Protein AF-A0A3C1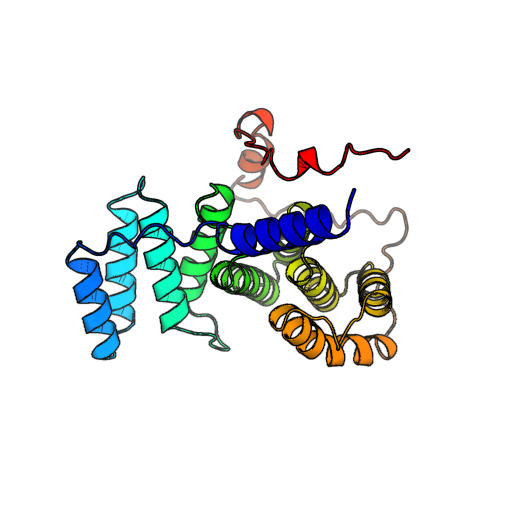W5H2-F1 (afdb_monomer_lite)

Sequence (253 aa):
MSQSMRSLLCFLLLLSANTFAAPEEVPTSDPRWAKAQSSYKAGSKGEGHRLLIALADSHPGELGLAVACYSKILEVEGQPLKSNPWIDLAADRLMALEQFGAISANTKVLHSAVSRVIDKALLEGRHLEARATSDRFLGKNPNDLYWRIRHAYNYRRMDLLDTLPLYQKLKEEYDPDHPHPPTRELWAWMQPELKAIEQLPSPIYPLPKGTPLLLMEPDDPDGYWRIVLDRSPADVPTMVDRVAALSATQIVP

Structure (mmCIF, N/CA/C/O backbone):
data_AF-A0A3C1W5H2-F1
#
_entry.id   AF-A0A3C1W5H2-F1
#
loop_
_atom_site.group_PDB
_atom_site.id
_atom_site.type_symbol
_atom_site.label_atom_id
_atom_site.label_alt_id
_atom_site.label_comp_id
_atom_site.label_asym_id
_atom_site.label_entity_id
_atom_site.label_seq_id
_atom_site.pdbx_PDB_ins_code
_atom_site.Cartn_x
_atom_site.Cartn_y
_atom_site.Cartn_z
_atom_site.occupancy
_atom_site.B_iso_or_equiv
_atom_site.auth_seq_id
_atom_site.auth_comp_id
_atom_site.auth_asym_id
_atom_site.auth_atom_id
_atom_site.pdbx_PDB_model_num
ATOM 1 N N . MET A 1 1 ? 19.569 -11.663 34.317 1.00 51.78 1 MET A N 1
ATOM 2 C CA . MET A 1 1 ? 20.395 -10.995 33.282 1.00 51.78 1 MET A CA 1
ATOM 3 C C . MET A 1 1 ? 21.052 -9.767 33.882 1.00 51.78 1 MET A C 1
ATOM 5 O O . MET A 1 1 ? 20.347 -8.973 34.495 1.00 51.78 1 MET A O 1
ATOM 9 N N . SER A 1 2 ? 22.369 -9.615 33.730 1.00 61.50 2 SER A N 1
ATOM 10 C CA . SER A 1 2 ? 23.078 -8.405 34.160 1.00 61.50 2 SER A CA 1
ATOM 11 C C . SER A 1 2 ? 22.657 -7.195 33.314 1.00 61.50 2 SER A C 1
ATOM 13 O O . SER A 1 2 ? 22.201 -7.335 32.176 1.00 61.50 2 SER A O 1
ATOM 15 N N . GLN A 1 3 ? 22.824 -5.991 33.860 1.00 66.81 3 GLN A N 1
ATOM 16 C CA . GLN A 1 3 ? 22.519 -4.732 33.171 1.00 66.81 3 GLN A CA 1
ATOM 17 C C . GLN A 1 3 ? 23.328 -4.585 31.865 1.00 66.81 3 GLN A C 1
ATOM 19 O O . GLN A 1 3 ? 22.812 -4.067 30.877 1.00 66.81 3 GLN A O 1
ATOM 24 N N . SER A 1 4 ? 24.545 -5.147 31.820 1.00 62.47 4 SER A N 1
ATOM 25 C CA . SER A 1 4 ? 25.365 -5.190 30.603 1.00 62.47 4 SER A CA 1
ATOM 26 C C . SER A 1 4 ? 24.770 -6.094 29.522 1.00 62.47 4 SER A C 1
ATOM 28 O O . SER A 1 4 ? 24.767 -5.701 28.361 1.00 62.47 4 SER A O 1
ATOM 30 N N . MET A 1 5 ? 24.183 -7.246 29.879 1.00 54.81 5 MET A N 1
ATOM 31 C CA . MET A 1 5 ? 23.514 -8.124 28.909 1.00 54.81 5 MET A CA 1
ATOM 32 C C . MET A 1 5 ? 22.246 -7.493 28.330 1.00 54.81 5 MET A C 1
ATOM 34 O O . MET A 1 5 ? 21.959 -7.712 27.160 1.00 54.81 5 MET A O 1
ATOM 38 N N . ARG A 1 6 ? 21.502 -6.692 29.108 1.00 63.00 6 ARG A N 1
ATOM 39 C CA . ARG A 1 6 ? 20.330 -5.956 28.595 1.00 63.00 6 ARG A CA 1
ATOM 40 C C . ARG A 1 6 ? 20.732 -4.863 27.603 1.00 63.00 6 ARG A C 1
ATOM 42 O O . ARG A 1 6 ? 20.126 -4.783 26.542 1.00 63.00 6 ARG A O 1
ATOM 49 N N . SER A 1 7 ? 21.782 -4.089 27.892 1.00 61.97 7 SER A N 1
ATOM 50 C CA . SER A 1 7 ? 22.309 -3.104 26.931 1.00 61.97 7 SER A CA 1
ATOM 51 C C . SER A 1 7 ? 22.854 -3.756 25.663 1.00 61.97 7 SER A C 1
ATOM 53 O O . SER A 1 7 ? 22.612 -3.242 24.576 1.00 61.97 7 SER A O 1
ATOM 55 N N . LEU A 1 8 ? 23.545 -4.896 25.781 1.00 66.69 8 LEU A N 1
ATOM 56 C CA . LEU A 1 8 ? 24.068 -5.622 24.622 1.00 66.69 8 LEU A CA 1
ATOM 57 C C . LEU A 1 8 ? 22.933 -6.183 23.750 1.00 66.69 8 LEU A C 1
ATOM 59 O O . LEU A 1 8 ? 23.004 -6.094 22.529 1.00 66.69 8 LEU A O 1
ATOM 63 N N . LEU A 1 9 ? 21.864 -6.693 24.373 1.00 60.75 9 LEU A N 1
ATOM 64 C CA . LEU A 1 9 ? 20.675 -7.178 23.671 1.00 60.75 9 LEU A CA 1
ATOM 65 C C . LEU A 1 9 ? 19.919 -6.034 22.971 1.00 60.75 9 LEU A C 1
ATOM 67 O O . LEU A 1 9 ? 19.517 -6.191 21.824 1.00 60.75 9 LEU A O 1
ATOM 71 N N . CYS A 1 10 ? 19.779 -4.868 23.615 1.00 58.81 10 CYS A N 1
ATOM 72 C CA . CYS A 1 10 ? 19.183 -3.677 22.996 1.00 58.81 10 CYS A CA 1
ATOM 73 C C . CYS A 1 10 ? 20.025 -3.153 21.824 1.00 58.81 10 CYS A C 1
ATOM 75 O O . CYS A 1 10 ? 19.465 -2.794 20.793 1.00 58.81 10 CYS A O 1
ATOM 77 N N . PHE A 1 11 ? 21.358 -3.151 21.943 1.00 55.81 11 PHE A N 1
ATOM 78 C CA . PHE A 1 11 ? 22.249 -2.789 20.836 1.00 55.81 11 PHE A CA 1
ATOM 79 C C . PHE A 1 11 ? 22.149 -3.779 19.670 1.00 55.81 11 PHE A C 1
ATOM 81 O O . PHE A 1 11 ? 22.094 -3.353 18.520 1.00 55.81 11 PHE A O 1
ATOM 88 N N . LEU A 1 12 ? 22.072 -5.083 19.950 1.00 52.94 12 LEU A N 1
ATOM 89 C CA . LEU A 1 12 ? 21.891 -6.118 18.928 1.00 52.94 12 LEU A CA 1
ATOM 90 C C . LEU A 1 12 ? 20.521 -6.018 18.236 1.00 52.94 12 LEU A C 1
ATOM 92 O O . LEU A 1 12 ? 20.449 -6.152 17.017 1.00 52.94 12 LEU A O 1
ATOM 96 N N . LEU A 1 13 ? 19.455 -5.701 18.978 1.00 54.41 13 LEU A N 1
ATOM 97 C CA . LEU A 1 13 ? 18.121 -5.459 18.418 1.00 54.41 13 LEU A CA 1
ATOM 98 C C . LEU A 1 13 ? 18.081 -4.186 17.554 1.00 54.41 13 LEU A C 1
ATOM 100 O O . LEU A 1 13 ? 17.513 -4.209 16.463 1.00 54.41 13 LEU A O 1
ATOM 104 N N . LEU A 1 14 ? 18.754 -3.110 17.975 1.00 52.44 14 LEU A N 1
ATOM 105 C CA . LEU A 1 14 ? 18.900 -1.875 17.191 1.00 52.44 14 LEU A CA 1
ATOM 106 C C . LEU A 1 14 ? 19.744 -2.074 15.920 1.00 52.44 14 LEU A C 1
ATOM 108 O O . LEU A 1 14 ? 19.440 -1.475 14.892 1.00 52.44 14 LEU A O 1
ATOM 112 N N . LEU A 1 15 ? 20.761 -2.943 15.958 1.00 46.50 15 LEU A N 1
ATOM 113 C CA . LEU A 1 15 ? 21.548 -3.333 14.780 1.00 46.50 15 LEU A CA 1
ATOM 114 C C . LEU A 1 15 ? 20.744 -4.217 13.809 1.00 46.50 15 LEU A C 1
ATOM 116 O O . LEU A 1 15 ? 20.911 -4.089 12.599 1.00 46.50 15 LEU A O 1
ATOM 120 N N . SER A 1 16 ? 19.829 -5.053 14.316 1.00 43.53 16 SER A N 1
ATOM 121 C CA . SER A 1 16 ? 18.945 -5.894 13.489 1.00 43.53 16 SER A CA 1
ATOM 122 C C . SER A 1 16 ? 17.768 -5.143 12.847 1.00 43.53 16 SER A C 1
ATOM 124 O O . SER A 1 16 ? 17.185 -5.615 11.872 1.00 43.53 16 SER A O 1
ATOM 126 N N . ALA A 1 17 ? 17.435 -3.941 13.332 1.00 44.59 17 ALA A N 1
ATOM 127 C CA . ALA A 1 17 ? 16.383 -3.118 12.731 1.00 44.59 17 ALA A CA 1
ATOM 128 C C . ALA A 1 17 ? 16.742 -2.639 11.309 1.00 44.59 17 ALA A C 1
ATOM 130 O O . ALA A 1 17 ? 15.848 -2.350 10.518 1.00 44.59 17 ALA A O 1
ATOM 131 N N . ASN A 1 18 ? 18.034 -2.623 10.955 1.00 39.22 18 ASN A N 1
ATOM 132 C CA . ASN A 1 18 ? 18.510 -2.281 9.611 1.00 39.22 18 ASN A CA 1
ATOM 133 C C . ASN A 1 18 ? 18.627 -3.489 8.662 1.00 39.22 18 ASN A C 1
ATOM 135 O O . ASN A 1 18 ? 19.017 -3.310 7.512 1.00 39.22 18 ASN A O 1
ATOM 139 N N . THR A 1 19 ? 18.297 -4.709 9.107 1.00 38.97 19 THR A N 1
ATOM 140 C CA . THR A 1 19 ? 18.405 -5.930 8.281 1.00 38.97 19 THR A CA 1
ATOM 141 C C . THR A 1 19 ? 17.069 -6.457 7.758 1.00 38.97 19 THR A C 1
ATOM 143 O O . THR A 1 19 ? 17.017 -7.548 7.196 1.00 38.97 19 THR A O 1
ATOM 146 N N . PHE A 1 20 ? 15.988 -5.684 7.867 1.00 40.28 20 PHE A N 1
ATOM 147 C CA . PHE A 1 20 ? 14.768 -5.959 7.109 1.00 40.28 20 PHE A CA 1
ATOM 148 C C . PHE A 1 20 ? 14.946 -5.441 5.685 1.00 40.28 20 PHE A C 1
ATOM 150 O O . PHE A 1 20 ? 14.600 -4.301 5.395 1.00 40.28 20 PHE A O 1
ATOM 157 N N . ALA A 1 21 ? 15.566 -6.286 4.856 1.00 41.72 21 ALA A N 1
ATOM 158 C CA . ALA A 1 21 ? 15.660 -6.195 3.401 1.00 41.72 21 ALA A CA 1
ATOM 159 C C . ALA A 1 21 ? 15.562 -4.758 2.858 1.00 41.72 21 ALA A C 1
ATOM 161 O O . ALA A 1 21 ? 14.528 -4.332 2.335 1.00 41.72 21 ALA A O 1
ATOM 162 N N . ALA A 1 22 ? 16.669 -4.013 2.944 1.00 39.53 22 ALA A N 1
ATOM 163 C CA . ALA A 1 22 ? 16.926 -3.041 1.891 1.00 39.53 22 ALA A CA 1
ATOM 164 C C . ALA A 1 22 ? 16.829 -3.807 0.556 1.00 39.53 22 ALA A C 1
ATOM 166 O O . ALA A 1 22 ? 17.301 -4.949 0.511 1.00 39.53 22 ALA A O 1
ATOM 167 N N . PRO A 1 23 ? 16.205 -3.250 -0.496 1.00 44.88 23 PRO A N 1
ATOM 168 C CA . PRO A 1 23 ? 16.242 -3.896 -1.798 1.00 44.88 23 PRO A CA 1
ATOM 169 C C . PRO A 1 23 ? 17.710 -4.194 -2.108 1.00 44.88 23 PRO A C 1
ATOM 171 O O . PRO A 1 23 ? 18.544 -3.295 -1.958 1.00 44.88 23 PRO A O 1
ATOM 174 N N . GLU A 1 24 ? 18.022 -5.439 -2.485 1.00 49.34 24 GLU A N 1
ATOM 175 C CA . GLU A 1 24 ? 19.270 -5.746 -3.188 1.00 49.34 24 GLU A CA 1
ATOM 176 C C . GLU A 1 24 ? 19.528 -4.624 -4.197 1.00 49.34 24 GLU A C 1
ATOM 178 O O . GLU A 1 24 ? 18.570 -4.135 -4.810 1.00 49.34 24 GLU A O 1
ATOM 183 N N . GLU A 1 25 ? 20.783 -4.160 -4.293 1.00 54.22 25 GLU A N 1
ATOM 184 C CA . GLU A 1 25 ? 21.177 -3.072 -5.193 1.00 54.22 25 GLU A CA 1
ATOM 185 C C . GLU A 1 25 ? 20.404 -3.189 -6.500 1.00 54.22 25 GLU A C 1
ATOM 187 O O . GLU A 1 25 ? 20.505 -4.204 -7.189 1.00 54.22 25 GLU A O 1
ATOM 192 N N . VAL A 1 26 ? 19.562 -2.187 -6.784 1.00 57.66 26 VAL A N 1
ATOM 193 C CA . VAL A 1 26 ? 18.621 -2.276 -7.897 1.00 57.66 26 VAL A CA 1
ATOM 194 C C . VAL A 1 26 ? 19.431 -2.629 -9.148 1.00 57.66 26 VAL A C 1
ATOM 196 O O . VAL A 1 26 ? 20.325 -1.849 -9.506 1.00 57.66 26 VAL A O 1
ATOM 199 N N . PRO A 1 27 ? 19.167 -3.769 -9.812 1.00 60.62 27 PRO A N 1
ATOM 200 C CA . PRO A 1 27 ? 19.969 -4.219 -10.938 1.00 60.62 27 PRO A CA 1
ATOM 201 C C . PRO A 1 27 ? 19.588 -3.365 -12.154 1.00 60.62 27 PRO A C 1
ATOM 203 O O . PRO A 1 27 ? 18.780 -3.727 -12.999 1.00 60.62 27 PRO A O 1
ATOM 206 N N . THR A 1 28 ? 20.122 -2.144 -12.189 1.00 66.31 28 THR A N 1
ATOM 207 C CA . THR A 1 28 ? 19.754 -1.055 -13.113 1.00 66.31 28 THR A CA 1
ATOM 208 C C . THR A 1 28 ? 20.653 -0.982 -14.341 1.00 66.31 28 THR A C 1
ATOM 210 O O . THR A 1 28 ? 20.672 0.028 -15.044 1.00 66.31 28 THR A O 1
ATOM 213 N N . SER A 1 29 ? 21.412 -2.042 -14.610 1.00 76.94 29 SER A N 1
ATOM 214 C CA . SER A 1 29 ? 22.327 -2.111 -15.750 1.00 76.94 29 SER A CA 1
ATOM 215 C C . SER A 1 29 ? 21.602 -2.133 -17.101 1.00 76.94 29 SER A C 1
ATOM 217 O O . SER A 1 29 ? 22.227 -1.838 -18.121 1.00 76.94 29 SER A O 1
ATOM 219 N N . ASP A 1 30 ? 20.295 -2.427 -17.133 1.00 87.06 30 ASP A N 1
ATOM 220 C CA . ASP A 1 30 ? 19.503 -2.389 -18.364 1.00 87.06 30 ASP A CA 1
ATOM 221 C C . ASP A 1 30 ? 19.380 -0.949 -18.924 1.00 87.06 30 ASP A C 1
ATOM 223 O O . ASP A 1 30 ? 18.909 -0.038 -18.226 1.00 87.06 30 ASP A O 1
ATOM 227 N N . PRO A 1 31 ? 19.722 -0.714 -20.208 1.00 90.62 31 PRO A N 1
ATOM 228 C CA . PRO A 1 31 ? 19.615 0.597 -20.851 1.00 90.62 31 PRO A CA 1
ATOM 229 C C . PRO A 1 31 ? 18.228 1.252 -20.768 1.00 90.62 31 PRO A C 1
ATOM 231 O O . PRO A 1 31 ? 18.126 2.484 -20.784 1.00 90.62 31 PRO A O 1
ATOM 234 N N . ARG A 1 32 ? 17.147 0.465 -20.665 1.00 92.19 32 ARG A N 1
ATOM 235 C CA . ARG A 1 32 ? 15.776 0.976 -20.509 1.00 92.19 32 ARG A CA 1
ATOM 236 C C . ARG A 1 32 ? 15.595 1.721 -19.197 1.00 92.19 32 ARG A C 1
ATOM 238 O O . ARG A 1 32 ? 14.883 2.723 -19.197 1.00 92.19 32 ARG A O 1
ATOM 245 N N . TRP A 1 33 ? 16.271 1.314 -18.119 1.00 93.44 33 TRP A N 1
ATOM 246 C CA . TRP A 1 33 ? 16.236 2.042 -16.851 1.00 93.44 33 TRP A CA 1
ATOM 247 C C . TRP A 1 33 ? 16.819 3.447 -17.017 1.00 93.44 33 TRP A C 1
ATOM 249 O O . TRP A 1 33 ? 16.155 4.446 -16.738 1.00 93.44 33 TRP A O 1
ATOM 259 N N . ALA A 1 34 ? 18.038 3.548 -17.555 1.00 92.44 34 ALA A N 1
ATOM 260 C CA . ALA A 1 34 ? 18.698 4.833 -17.792 1.00 92.44 34 ALA A CA 1
ATOM 261 C C . ALA A 1 34 ? 17.901 5.732 -18.755 1.00 92.44 34 ALA A C 1
ATOM 263 O O . ALA A 1 34 ? 17.789 6.949 -18.547 1.00 92.44 34 ALA A O 1
ATOM 264 N N . LYS A 1 35 ? 17.293 5.133 -19.787 1.00 95.25 35 LYS A N 1
ATOM 265 C CA . LYS A 1 35 ? 16.428 5.846 -20.728 1.00 95.25 35 LYS A CA 1
ATOM 266 C C . LYS A 1 35 ? 15.147 6.338 -20.055 1.00 95.25 35 LYS A C 1
ATOM 268 O O . LYS A 1 35 ? 14.783 7.490 -20.267 1.00 95.25 35 LYS A O 1
ATOM 273 N N . ALA A 1 36 ? 14.515 5.537 -19.197 1.00 95.50 36 ALA A N 1
ATOM 274 C CA . ALA A 1 36 ? 13.339 5.955 -18.438 1.00 95.50 36 ALA A CA 1
ATOM 275 C C . ALA A 1 36 ? 13.644 7.165 -17.546 1.00 95.50 36 ALA A C 1
ATOM 277 O O . ALA A 1 36 ? 12.909 8.151 -17.569 1.00 95.50 36 ALA A O 1
ATOM 278 N N . GLN A 1 37 ? 14.780 7.143 -16.840 1.00 93.62 37 GLN A N 1
ATOM 279 C CA . GLN A 1 37 ? 15.208 8.277 -16.016 1.00 93.62 37 GLN A CA 1
ATOM 280 C C . GLN A 1 37 ? 15.459 9.541 -16.848 1.00 93.62 37 GLN A C 1
ATOM 282 O O . GLN A 1 37 ? 15.093 10.642 -16.434 1.00 93.62 37 GLN A O 1
ATOM 287 N N . SER A 1 38 ? 16.052 9.398 -18.035 1.00 94.62 38 SER A N 1
ATOM 288 C CA . SER A 1 38 ? 16.231 10.515 -18.970 1.00 94.62 38 SER A CA 1
ATOM 289 C C . SER A 1 38 ? 14.890 11.065 -19.466 1.00 94.62 38 SER A C 1
ATOM 291 O O . SER A 1 38 ? 14.702 12.280 -19.480 1.00 94.62 38 SER A O 1
ATOM 293 N N . SER A 1 39 ? 13.929 10.192 -19.787 1.00 96.00 39 SER A N 1
ATOM 294 C CA . SER A 1 39 ? 12.564 10.581 -20.167 1.00 96.00 39 SER A CA 1
ATOM 295 C C . SER A 1 39 ? 11.859 11.367 -19.060 1.00 96.00 39 SER A C 1
ATOM 297 O O . SER A 1 39 ? 11.247 12.395 -19.350 1.00 96.00 39 SER A O 1
ATOM 299 N N . TYR A 1 40 ? 11.998 10.961 -17.792 1.00 94.62 40 TYR A N 1
ATOM 300 C CA . TYR A 1 40 ? 11.452 11.717 -16.659 1.00 94.62 40 TYR A CA 1
ATOM 301 C C . TYR A 1 40 ? 12.076 13.105 -16.526 1.00 94.62 40 TYR A C 1
ATOM 303 O O . TYR A 1 40 ? 11.348 14.084 -16.369 1.00 94.62 40 TYR A O 1
ATOM 311 N N . LYS A 1 41 ? 13.406 13.215 -16.647 1.00 94.06 41 LYS A N 1
ATOM 312 C CA . LYS A 1 41 ? 14.110 14.511 -16.615 1.00 94.06 41 LYS A CA 1
ATOM 313 C C . LYS A 1 41 ? 13.683 15.436 -17.757 1.00 94.06 41 LYS A C 1
ATOM 315 O O . LYS A 1 41 ? 13.625 16.644 -17.567 1.00 94.06 41 LYS A O 1
ATOM 320 N N . ALA A 1 42 ? 13.351 14.870 -18.916 1.00 95.00 42 ALA A N 1
ATOM 321 C CA . ALA A 1 42 ? 12.838 15.602 -20.071 1.00 95.00 42 ALA A CA 1
ATOM 322 C C . ALA A 1 42 ? 11.326 15.914 -19.994 1.00 95.00 42 ALA A C 1
ATOM 324 O O . ALA A 1 42 ? 10.768 16.461 -20.941 1.00 95.00 42 ALA A O 1
ATOM 325 N N . GLY A 1 43 ? 10.639 15.549 -18.903 1.00 92.25 43 GLY A N 1
ATOM 326 C CA . GLY A 1 43 ? 9.198 15.772 -18.721 1.00 92.25 43 GLY A CA 1
ATOM 327 C C . GLY A 1 43 ? 8.291 14.757 -19.430 1.00 92.25 43 GLY A C 1
ATOM 328 O O . GLY A 1 43 ? 7.069 14.832 -19.308 1.00 92.25 43 GLY A O 1
ATOM 329 N N . SER A 1 44 ? 8.853 13.765 -20.123 1.00 93.44 44 SER A N 1
ATOM 330 C CA . SER A 1 44 ? 8.101 12.716 -20.821 1.00 93.44 44 SER A CA 1
ATOM 331 C C . SER A 1 44 ? 7.796 11.537 -19.891 1.00 93.44 44 SER A C 1
ATOM 333 O O . SER A 1 44 ? 8.341 10.438 -20.026 1.00 93.44 44 SER A O 1
ATOM 335 N N . LYS A 1 45 ? 6.918 11.766 -18.905 1.00 92.75 45 LYS A N 1
ATOM 336 C CA . LYS A 1 45 ? 6.588 10.761 -17.879 1.00 92.75 45 LYS A CA 1
ATOM 337 C C . LYS A 1 45 ? 6.030 9.460 -18.454 1.00 92.75 45 LYS A C 1
ATOM 339 O O . LYS A 1 45 ? 6.502 8.385 -18.105 1.00 92.75 45 LYS A O 1
ATOM 344 N N . GLY A 1 46 ? 5.074 9.556 -19.380 1.00 93.75 46 GLY A N 1
ATOM 345 C CA . GLY A 1 46 ? 4.445 8.378 -19.983 1.00 93.75 46 GLY A CA 1
ATOM 346 C C . GLY A 1 46 ? 5.441 7.464 -20.701 1.00 93.75 46 GLY A C 1
ATOM 347 O O . GLY A 1 46 ? 5.317 6.247 -20.616 1.00 93.75 46 GLY A O 1
ATOM 348 N N . GLU A 1 47 ? 6.457 8.031 -21.357 1.00 95.75 47 GLU A N 1
ATOM 349 C CA . GLU A 1 47 ? 7.518 7.236 -21.982 1.00 95.75 47 GLU A CA 1
ATOM 350 C C . GLU A 1 47 ? 8.390 6.536 -20.938 1.00 95.75 47 GLU A C 1
ATOM 352 O O . GLU A 1 47 ? 8.690 5.351 -21.076 1.00 95.75 47 GLU A O 1
ATOM 357 N N . GLY A 1 48 ? 8.746 7.240 -19.861 1.00 96.06 48 GLY A N 1
ATOM 358 C CA . GLY A 1 48 ? 9.471 6.632 -18.749 1.00 96.06 48 GLY A CA 1
ATOM 359 C C . GLY A 1 48 ? 8.707 5.461 -18.120 1.00 96.06 48 GLY A C 1
ATOM 360 O O . GLY A 1 48 ? 9.296 4.397 -17.935 1.00 96.06 48 GLY A O 1
ATOM 361 N N . HIS A 1 49 ? 7.395 5.597 -17.886 1.00 96.12 49 HIS A N 1
ATOM 362 C CA . HIS A 1 49 ? 6.583 4.505 -17.329 1.00 96.12 49 HIS A CA 1
ATOM 363 C C . HIS A 1 49 ? 6.555 3.286 -18.253 1.00 96.12 49 HIS A C 1
ATOM 365 O O . HIS A 1 49 ? 6.784 2.171 -17.790 1.00 96.12 49 HIS A O 1
ATOM 371 N N . ARG A 1 50 ? 6.332 3.482 -19.562 1.00 96.69 50 ARG A N 1
ATOM 372 C CA . ARG A 1 50 ? 6.316 2.376 -20.536 1.00 96.69 50 ARG A CA 1
ATOM 373 C C . ARG A 1 50 ? 7.639 1.619 -20.571 1.00 96.69 50 ARG A C 1
ATOM 375 O O . ARG A 1 50 ? 7.626 0.395 -20.628 1.00 96.69 50 ARG A O 1
ATOM 382 N N . LEU A 1 51 ? 8.764 2.333 -20.510 1.00 96.56 51 LEU A N 1
ATOM 383 C CA . LEU A 1 51 ? 10.092 1.717 -20.481 1.00 96.56 51 LEU A CA 1
ATOM 384 C C . LEU A 1 51 ? 10.303 0.863 -19.226 1.00 96.56 51 LEU A C 1
ATOM 386 O O . LEU A 1 51 ? 10.834 -0.239 -19.339 1.00 96.56 51 LEU A O 1
ATOM 390 N N . LEU A 1 52 ? 9.870 1.341 -18.054 1.00 95.62 52 LEU A N 1
ATOM 391 C CA . LEU A 1 52 ? 9.986 0.584 -16.803 1.00 95.62 52 LEU A CA 1
ATOM 392 C C . LEU A 1 52 ? 9.043 -0.624 -16.751 1.00 95.62 52 LEU A C 1
ATOM 394 O O . LEU A 1 52 ? 9.445 -1.680 -16.276 1.00 95.62 52 LEU A O 1
ATOM 398 N N . ILE A 1 53 ? 7.824 -0.502 -17.279 1.00 95.12 53 ILE A N 1
ATOM 399 C CA . ILE A 1 53 ? 6.890 -1.634 -17.389 1.00 95.12 53 ILE A CA 1
ATOM 400 C C . ILE A 1 53 ? 7.476 -2.702 -18.316 1.00 95.12 53 ILE A C 1
ATOM 402 O O . ILE A 1 53 ? 7.607 -3.853 -17.919 1.00 95.12 53 ILE A O 1
ATOM 406 N N . ALA A 1 54 ? 7.933 -2.308 -19.508 1.00 94.88 54 ALA A N 1
ATOM 407 C CA . ALA A 1 54 ? 8.550 -3.235 -20.451 1.00 94.88 54 ALA A CA 1
ATOM 408 C C . ALA A 1 54 ? 9.816 -3.904 -19.885 1.00 94.88 54 ALA A C 1
ATOM 410 O O . ALA A 1 54 ? 10.136 -5.031 -20.258 1.00 94.88 54 ALA A O 1
ATOM 411 N N . LEU A 1 55 ? 10.556 -3.209 -19.015 1.00 93.56 55 LEU A N 1
ATOM 412 C CA . LEU A 1 55 ? 11.720 -3.757 -18.322 1.00 93.56 55 LEU A CA 1
ATOM 413 C C . LEU A 1 55 ? 11.334 -4.834 -17.300 1.00 93.56 55 LEU A C 1
ATOM 415 O O . LEU A 1 55 ? 11.945 -5.904 -17.300 1.00 93.56 55 LEU A O 1
ATOM 419 N N . ALA A 1 56 ? 10.318 -4.571 -16.475 1.00 91.94 56 ALA A N 1
ATOM 420 C CA . ALA A 1 56 ? 9.791 -5.550 -15.528 1.00 91.94 56 ALA A CA 1
ATOM 421 C C . ALA A 1 56 ? 9.216 -6.780 -16.255 1.00 91.94 56 ALA A C 1
ATOM 423 O O . ALA A 1 56 ? 9.531 -7.913 -15.899 1.00 91.94 56 ALA A O 1
ATOM 424 N N . ASP A 1 57 ? 8.445 -6.566 -17.324 1.00 91.69 57 ASP A N 1
ATOM 425 C CA . ASP A 1 57 ? 7.787 -7.641 -18.074 1.00 91.69 57 ASP A CA 1
ATOM 426 C C . ASP A 1 57 ? 8.778 -8.543 -18.826 1.00 91.69 57 ASP A C 1
ATOM 428 O O . ASP A 1 57 ? 8.513 -9.730 -19.015 1.00 91.69 57 ASP A O 1
ATOM 432 N N . SER A 1 58 ? 9.940 -8.022 -19.239 1.00 91.88 58 SER A N 1
ATOM 433 C CA . SER A 1 58 ? 10.964 -8.842 -19.902 1.00 91.88 58 SER A CA 1
ATOM 434 C C . SER A 1 58 ? 11.765 -9.734 -18.949 1.00 91.88 58 SER A C 1
ATOM 436 O O . SER A 1 58 ? 12.504 -10.592 -19.422 1.00 91.88 58 SER A O 1
ATOM 438 N N . HIS A 1 59 ? 11.630 -9.544 -17.632 1.00 87.81 59 HIS A N 1
ATOM 439 C CA . HIS A 1 59 ? 12.349 -10.307 -16.608 1.00 87.81 59 HIS A CA 1
ATOM 440 C C . HIS A 1 59 ? 11.380 -10.820 -15.524 1.00 87.81 59 HIS A C 1
ATOM 442 O O . HIS A 1 59 ? 11.500 -10.451 -14.356 1.00 87.81 59 HIS A O 1
ATOM 448 N N . PRO A 1 60 ? 10.412 -11.694 -15.865 1.00 82.12 60 PRO A N 1
ATOM 449 C CA . PRO A 1 60 ? 9.325 -12.085 -14.956 1.00 82.12 60 PRO A CA 1
ATOM 450 C C . PRO A 1 60 ? 9.781 -12.818 -13.680 1.00 82.12 60 PRO A C 1
ATOM 452 O O . PRO A 1 60 ? 9.009 -12.914 -12.730 1.00 82.12 60 PRO A O 1
ATOM 455 N N . GLY A 1 61 ? 11.014 -13.336 -13.639 1.00 82.12 61 GLY A N 1
ATOM 456 C CA . GLY A 1 61 ? 11.611 -13.949 -12.445 1.00 82.12 61 GLY A CA 1
ATOM 457 C C . GLY A 1 61 ? 12.388 -12.976 -11.550 1.00 82.12 61 GLY A C 1
ATOM 458 O O . GLY A 1 61 ? 12.709 -13.317 -10.414 1.00 82.12 61 GLY A O 1
ATOM 459 N N . GLU A 1 62 ? 12.681 -11.765 -12.025 1.00 87.12 62 GLU A N 1
ATOM 460 C CA . GLU A 1 62 ? 13.459 -10.769 -11.285 1.00 87.12 62 GLU A CA 1
ATOM 461 C C . GLU A 1 62 ? 12.532 -9.867 -10.467 1.00 87.12 62 GLU A C 1
ATOM 463 O O . GLU A 1 62 ? 12.289 -8.700 -10.782 1.00 87.12 62 GLU A O 1
ATOM 468 N N . LEU A 1 63 ? 11.983 -10.420 -9.385 1.00 87.75 63 LEU A N 1
ATOM 469 C CA . LEU A 1 63 ? 10.974 -9.727 -8.581 1.00 87.75 63 LEU A CA 1
ATOM 470 C C . LEU A 1 63 ? 11.500 -8.415 -7.973 1.00 87.75 63 LEU A C 1
ATOM 472 O O . LEU A 1 63 ? 10.759 -7.436 -7.906 1.00 87.75 63 LEU A O 1
ATOM 476 N N . GLY A 1 64 ? 12.784 -8.354 -7.599 1.00 87.06 64 GLY A N 1
ATOM 477 C CA . GLY A 1 64 ? 13.426 -7.124 -7.121 1.00 87.06 64 GLY A CA 1
ATOM 478 C C . GLY A 1 64 ? 13.474 -6.017 -8.183 1.00 87.06 64 GLY A C 1
ATOM 479 O O . GLY A 1 64 ? 13.192 -4.854 -7.882 1.00 87.06 64 GLY A O 1
ATOM 480 N N . LEU A 1 65 ? 13.733 -6.375 -9.447 1.00 89.00 65 LEU A N 1
ATOM 481 C CA . LEU A 1 65 ? 13.685 -5.439 -10.573 1.00 89.00 65 LEU A CA 1
ATOM 482 C C . LEU A 1 65 ? 12.258 -4.927 -10.799 1.00 89.00 65 LEU A C 1
ATOM 484 O O . LEU A 1 65 ? 12.054 -3.723 -10.976 1.00 89.00 65 LEU A O 1
ATOM 488 N N . ALA A 1 66 ? 11.266 -5.819 -10.742 1.00 91.81 66 ALA A N 1
ATOM 489 C CA . ALA A 1 66 ? 9.861 -5.442 -10.854 1.00 91.81 66 ALA A CA 1
ATOM 490 C C . ALA A 1 66 ? 9.451 -4.474 -9.731 1.00 91.81 66 ALA A C 1
ATOM 492 O O . ALA A 1 66 ? 8.880 -3.415 -10.010 1.00 91.81 66 ALA A O 1
ATOM 493 N N . VAL A 1 67 ? 9.812 -4.776 -8.477 1.00 92.31 67 VAL A N 1
ATOM 494 C CA . VAL A 1 67 ? 9.587 -3.884 -7.329 1.00 92.31 67 VAL A CA 1
ATOM 495 C C . VAL A 1 67 ? 10.197 -2.511 -7.593 1.00 92.31 67 VAL A C 1
ATOM 497 O O . VAL A 1 67 ? 9.506 -1.505 -7.433 1.00 92.31 67 VAL A O 1
ATOM 500 N N . ALA A 1 68 ? 11.449 -2.437 -8.044 1.00 92.88 68 ALA A N 1
ATOM 501 C CA . ALA A 1 68 ? 12.105 -1.162 -8.310 1.00 92.88 68 ALA A CA 1
ATOM 502 C C . ALA A 1 68 ? 11.436 -0.362 -9.438 1.00 92.88 68 ALA A C 1
ATOM 504 O O . ALA A 1 68 ? 11.246 0.849 -9.304 1.00 92.88 68 ALA A O 1
ATOM 505 N N . CYS A 1 69 ? 11.031 -1.029 -10.522 1.00 94.00 69 CYS A N 1
ATOM 506 C CA . CYS A 1 69 ? 10.338 -0.399 -11.644 1.00 94.00 69 CYS A CA 1
ATOM 507 C C . CYS A 1 69 ? 9.012 0.228 -11.197 1.00 94.00 69 CYS A C 1
ATOM 509 O O . CYS A 1 69 ? 8.794 1.424 -11.402 1.00 94.00 69 CYS A O 1
ATOM 511 N N . TYR A 1 70 ? 8.147 -0.543 -10.532 1.00 94.69 70 TYR A N 1
ATOM 512 C CA . TYR A 1 70 ? 6.839 -0.052 -10.093 1.00 94.69 70 TYR A CA 1
ATOM 513 C C . TYR A 1 70 ? 6.944 0.972 -8.956 1.00 94.69 70 TYR A C 1
ATOM 515 O O . TYR A 1 70 ? 6.207 1.960 -8.951 1.00 94.69 70 TYR A O 1
ATOM 523 N N . SER A 1 71 ? 7.913 0.812 -8.048 1.00 93.94 71 SER A N 1
ATOM 524 C CA . SER A 1 71 ? 8.211 1.816 -7.016 1.00 93.94 71 SER A CA 1
ATOM 525 C C . SER A 1 71 ? 8.594 3.155 -7.642 1.00 93.94 71 SER A C 1
ATOM 527 O O . SER A 1 71 ? 8.120 4.201 -7.198 1.00 93.94 71 SER A O 1
ATOM 529 N N . LYS A 1 72 ? 9.406 3.137 -8.710 1.00 94.44 72 LYS A N 1
ATOM 530 C CA . LYS A 1 72 ? 9.828 4.364 -9.389 1.00 94.44 72 LYS A CA 1
ATOM 531 C C . LYS A 1 72 ? 8.676 5.056 -10.115 1.00 94.44 72 LYS A C 1
ATOM 533 O O . LYS A 1 72 ? 8.615 6.283 -10.100 1.00 94.44 72 LYS A O 1
ATOM 538 N N . ILE A 1 73 ? 7.758 4.295 -10.713 1.00 93.69 73 ILE A N 1
ATOM 539 C CA . ILE A 1 73 ? 6.537 4.846 -11.325 1.00 93.69 73 ILE A CA 1
ATOM 540 C C . ILE A 1 73 ? 5.697 5.577 -10.266 1.00 93.69 73 ILE A C 1
ATOM 542 O O . ILE A 1 73 ? 5.312 6.726 -10.484 1.00 93.69 73 ILE A O 1
ATOM 546 N N . LEU A 1 74 ? 5.471 4.956 -9.099 1.00 91.44 74 LEU A N 1
ATOM 547 C CA . LEU A 1 74 ? 4.752 5.605 -7.996 1.00 91.44 74 LEU A CA 1
ATOM 548 C C . LEU A 1 74 ? 5.458 6.876 -7.505 1.00 91.44 74 LEU A C 1
ATOM 550 O O . LEU A 1 74 ? 4.805 7.893 -7.290 1.00 91.44 74 LEU A O 1
ATOM 554 N N . GLU A 1 75 ? 6.784 6.843 -7.358 1.00 91.38 75 GLU A N 1
ATOM 555 C CA . GLU A 1 75 ? 7.572 8.001 -6.919 1.00 91.38 75 GLU A CA 1
ATOM 556 C C . GLU A 1 75 ? 7.435 9.195 -7.880 1.00 91.38 75 GLU A C 1
ATOM 558 O O . GLU A 1 75 ? 7.233 10.326 -7.442 1.00 91.38 75 GLU A O 1
ATOM 563 N N . VAL A 1 76 ? 7.525 8.953 -9.192 1.00 90.94 76 VAL A N 1
ATOM 564 C CA . VAL A 1 76 ? 7.488 10.007 -10.224 1.00 90.94 76 VAL A CA 1
ATOM 565 C C . VAL A 1 76 ? 6.115 10.661 -10.338 1.00 90.94 76 VAL A C 1
ATOM 567 O O . VAL A 1 76 ? 6.012 11.860 -10.638 1.00 90.94 76 VAL A O 1
ATOM 570 N N . GLU A 1 77 ? 5.052 9.889 -10.146 1.00 87.81 77 GLU A N 1
ATOM 571 C CA . GLU A 1 77 ? 3.695 10.420 -10.212 1.00 87.81 77 GLU A CA 1
ATOM 572 C C . GLU A 1 77 ? 3.239 11.057 -8.898 1.00 87.81 77 GLU A C 1
ATOM 574 O O . GLU A 1 77 ? 2.425 11.983 -8.918 1.00 87.81 77 GLU A O 1
ATOM 579 N N . GLY A 1 78 ? 3.814 10.636 -7.770 1.00 79.94 78 GLY A N 1
ATOM 580 C CA . GLY A 1 78 ? 3.509 11.176 -6.453 1.00 79.94 78 GLY A CA 1
ATOM 581 C C . GLY A 1 78 ? 2.101 10.803 -5.988 1.00 79.94 78 GLY A C 1
ATOM 582 O O . GLY A 1 78 ? 1.643 9.678 -6.174 1.00 79.94 78 GLY A O 1
ATOM 583 N N . GLN A 1 79 ? 1.406 11.755 -5.360 1.00 67.94 79 GLN A N 1
ATOM 584 C CA . GLN A 1 79 ? 0.070 11.556 -4.781 1.00 67.94 79 GLN A CA 1
ATOM 585 C C . GLN A 1 79 ? -0.984 12.435 -5.477 1.00 67.94 79 GLN A C 1
ATOM 587 O O . GLN A 1 79 ? -1.498 13.384 -4.879 1.00 67.94 79 GLN A O 1
ATOM 592 N N . PRO A 1 80 ? -1.307 12.193 -6.760 1.00 61.22 80 PRO A N 1
ATOM 593 C CA . PRO A 1 80 ? -2.305 12.990 -7.446 1.00 61.22 80 PRO A CA 1
ATOM 594 C C . PRO A 1 80 ? -3.704 12.709 -6.890 1.00 61.22 80 PRO A C 1
ATOM 596 O O . PRO A 1 80 ? -4.104 11.565 -6.662 1.00 61.22 80 PRO A O 1
ATOM 599 N N . LEU A 1 81 ? -4.480 13.787 -6.769 1.00 56.62 81 LEU A N 1
ATOM 600 C CA . LEU A 1 81 ? -5.869 13.772 -6.300 1.00 56.62 81 LEU A CA 1
ATOM 601 C C . LEU A 1 81 ? -6.830 13.028 -7.247 1.00 56.62 81 LEU A C 1
ATOM 603 O O . LEU A 1 81 ? -7.941 12.698 -6.850 1.00 56.62 81 LEU A O 1
ATOM 607 N N . LYS A 1 82 ? -6.432 12.788 -8.503 1.00 63.06 82 LYS A N 1
ATOM 608 C CA . LYS A 1 82 ? -7.241 12.100 -9.523 1.00 63.06 82 LYS A CA 1
ATOM 609 C C . LYS A 1 82 ? -6.674 10.717 -9.845 1.00 63.06 82 LYS A C 1
ATOM 611 O O . LYS A 1 82 ? -5.482 10.467 -9.634 1.00 63.06 82 LYS A O 1
ATOM 616 N N . SER A 1 83 ? -7.524 9.831 -10.377 1.00 67.94 83 SER A N 1
ATOM 617 C CA . SER A 1 83 ? -7.083 8.537 -10.918 1.00 67.94 83 SER A CA 1
ATOM 618 C C . SER A 1 83 ? -5.980 8.762 -11.946 1.00 67.94 83 SER A C 1
ATOM 620 O O . SER A 1 83 ? -6.080 9.658 -12.787 1.00 67.94 83 SER A O 1
ATOM 622 N N . ASN A 1 84 ? -4.928 7.960 -11.859 1.00 81.69 84 ASN A N 1
ATOM 623 C CA . ASN A 1 84 ? -3.841 7.957 -12.819 1.00 81.69 84 ASN A CA 1
ATOM 624 C C . ASN A 1 84 ? -3.573 6.486 -13.142 1.00 81.69 84 ASN A C 1
ATOM 626 O O . ASN A 1 84 ? -3.153 5.758 -12.240 1.00 81.69 84 ASN A O 1
ATOM 630 N N . PRO A 1 85 ? -3.789 6.050 -14.394 1.00 87.62 85 PRO A N 1
ATOM 631 C CA . PRO A 1 85 ? -3.686 4.641 -14.756 1.00 87.62 85 PRO A CA 1
ATOM 632 C C . PRO A 1 85 ? -2.296 4.056 -14.478 1.00 87.62 85 PRO A C 1
ATOM 634 O O . PRO A 1 85 ? -2.191 2.872 -14.177 1.00 87.62 85 PRO A O 1
ATOM 637 N N . TRP A 1 86 ? -1.235 4.870 -14.526 1.00 90.75 86 TRP A N 1
ATOM 638 C CA . TRP A 1 86 ? 0.123 4.418 -14.214 1.00 90.75 86 TRP A CA 1
ATOM 639 C C . TRP A 1 86 ? 0.310 4.130 -12.728 1.00 90.75 86 TRP A C 1
ATOM 641 O O . TRP A 1 86 ? 0.940 3.136 -12.376 1.00 90.75 86 TRP A O 1
ATOM 651 N N . ILE A 1 87 ? -0.262 4.972 -11.865 1.00 88.75 87 ILE A N 1
ATOM 652 C CA . ILE A 1 87 ? -0.240 4.751 -10.417 1.00 88.75 87 ILE A CA 1
ATOM 653 C C . ILE A 1 87 ? -1.067 3.525 -10.075 1.00 88.75 87 ILE A C 1
ATOM 655 O O . ILE A 1 87 ? -0.604 2.683 -9.316 1.00 88.75 87 ILE A O 1
ATOM 659 N N . ASP A 1 88 ? -2.272 3.429 -10.634 1.00 88.94 88 ASP A N 1
ATOM 660 C CA . ASP A 1 88 ? -3.194 2.347 -10.315 1.00 88.94 88 ASP A CA 1
ATOM 661 C C . ASP A 1 88 ? -2.566 0.998 -10.723 1.00 88.94 88 ASP A C 1
ATOM 663 O O . ASP A 1 88 ? -2.484 0.087 -9.904 1.00 88.94 88 ASP A O 1
ATOM 667 N N . LEU A 1 89 ? -1.970 0.921 -11.923 1.00 91.50 89 LEU A N 1
ATOM 668 C CA . LEU A 1 89 ? -1.196 -0.242 -12.366 1.00 91.50 89 LEU A CA 1
ATOM 669 C C . LEU A 1 89 ? -0.013 -0.548 -11.435 1.00 91.50 89 LEU A C 1
ATOM 671 O O . LEU A 1 89 ? 0.167 -1.694 -11.027 1.00 91.50 89 LEU A O 1
ATOM 675 N N . ALA A 1 90 ? 0.822 0.445 -11.120 1.00 93.69 90 ALA A N 1
ATOM 676 C CA . ALA A 1 90 ? 2.006 0.228 -10.292 1.00 93.69 90 ALA A CA 1
ATOM 677 C C . ALA A 1 90 ? 1.637 -0.219 -8.870 1.00 93.69 90 ALA A C 1
ATOM 679 O O . ALA A 1 90 ? 2.291 -1.101 -8.314 1.00 93.69 90 ALA A O 1
ATOM 680 N N . ALA A 1 91 ? 0.572 0.345 -8.299 1.00 93.25 91 ALA A N 1
ATOM 681 C CA . ALA A 1 91 ? 0.064 -0.018 -6.986 1.00 93.25 91 ALA A CA 1
ATOM 682 C C . ALA A 1 91 ? -0.466 -1.460 -6.960 1.00 93.25 91 ALA A C 1
ATOM 684 O O . ALA A 1 91 ? -0.070 -2.233 -6.085 1.00 93.25 91 ALA A O 1
ATOM 685 N N . ASP A 1 92 ? -1.271 -1.848 -7.955 1.00 91.88 92 ASP A N 1
ATOM 686 C CA . ASP A 1 92 ? -1.774 -3.219 -8.102 1.00 91.88 92 ASP A CA 1
ATOM 687 C C . ASP A 1 92 ? -0.616 -4.222 -8.249 1.00 91.88 92 ASP A C 1
ATOM 689 O O . ASP A 1 92 ? -0.596 -5.277 -7.608 1.00 91.88 92 ASP A O 1
ATOM 693 N N . ARG A 1 93 ? 0.401 -3.883 -9.053 1.00 94.06 93 ARG A N 1
ATOM 694 C CA . ARG A 1 93 ? 1.585 -4.732 -9.255 1.00 94.06 93 ARG A CA 1
ATOM 695 C C . ARG A 1 93 ? 2.431 -4.865 -7.993 1.00 94.06 93 ARG A C 1
ATOM 697 O O . ARG A 1 93 ? 2.854 -5.973 -7.676 1.00 94.06 93 ARG A O 1
ATOM 704 N N . LEU A 1 94 ? 2.633 -3.788 -7.235 1.00 92.62 94 LEU A N 1
ATOM 705 C CA . LEU A 1 94 ? 3.345 -3.840 -5.953 1.00 92.62 94 LEU A CA 1
ATOM 706 C C . LEU A 1 94 ? 2.584 -4.652 -4.900 1.00 92.62 94 LEU A C 1
ATOM 708 O O . LEU A 1 94 ? 3.204 -5.402 -4.151 1.00 92.62 94 LEU A O 1
ATOM 712 N N . MET A 1 95 ? 1.253 -4.566 -4.872 1.00 92.19 95 MET A N 1
ATOM 713 C CA . MET A 1 95 ? 0.434 -5.418 -4.009 1.00 92.19 95 MET A CA 1
ATOM 714 C C . MET A 1 95 ? 0.527 -6.899 -4.378 1.00 92.19 95 MET A C 1
ATOM 716 O O . MET A 1 95 ? 0.569 -7.740 -3.483 1.00 92.19 95 MET A O 1
ATOM 720 N N . ALA A 1 96 ? 0.569 -7.231 -5.669 1.00 90.00 96 ALA A N 1
ATOM 721 C CA . ALA A 1 96 ? 0.804 -8.605 -6.103 1.00 90.00 96 ALA A CA 1
ATOM 722 C C . ALA A 1 96 ? 2.208 -9.080 -5.693 1.00 90.00 96 ALA A C 1
ATOM 724 O O . ALA A 1 96 ? 2.362 -10.176 -5.166 1.00 90.00 96 ALA A O 1
ATOM 725 N N . LEU A 1 97 ? 3.228 -8.233 -5.859 1.00 87.25 97 LEU A N 1
ATOM 726 C CA . LEU A 1 97 ? 4.602 -8.529 -5.445 1.00 87.25 97 LEU A CA 1
ATOM 727 C C . LEU A 1 97 ? 4.732 -8.733 -3.921 1.00 87.25 97 LEU A C 1
ATOM 729 O O . LEU A 1 97 ? 5.516 -9.585 -3.505 1.00 87.25 97 LEU A O 1
ATOM 733 N N . GLU A 1 98 ? 3.937 -8.045 -3.087 1.00 92.31 98 GLU A N 1
ATOM 734 C CA . GLU A 1 98 ? 3.845 -8.349 -1.644 1.00 92.31 98 GLU A CA 1
ATOM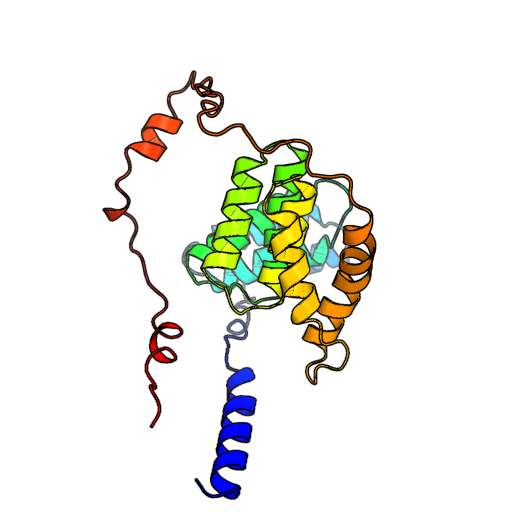 735 C C . GLU A 1 98 ? 3.344 -9.768 -1.394 1.00 92.31 98 GLU A C 1
ATOM 737 O O . GLU A 1 98 ? 3.897 -10.473 -0.555 1.00 92.31 98 GLU A O 1
ATOM 742 N N . GLN A 1 99 ? 2.326 -10.217 -2.129 1.00 85.62 99 GLN A N 1
ATOM 743 C CA . GLN A 1 99 ? 1.785 -11.566 -1.949 1.00 85.62 99 GLN A CA 1
ATOM 744 C C . GLN A 1 99 ? 2.812 -12.659 -2.272 1.00 85.62 99 GLN A C 1
ATOM 746 O O . GLN A 1 99 ? 2.762 -13.725 -1.663 1.00 85.62 99 GLN A O 1
ATOM 751 N N . PHE A 1 100 ? 3.755 -12.382 -3.178 1.00 81.81 100 PHE A N 1
ATOM 752 C CA . PHE A 1 100 ? 4.883 -13.264 -3.492 1.00 81.81 100 PHE A CA 1
ATOM 753 C C . PHE A 1 100 ? 6.092 -13.086 -2.558 1.00 81.81 100 PHE A C 1
ATOM 755 O O . PHE A 1 100 ? 7.103 -13.758 -2.739 1.00 81.81 100 PHE A O 1
ATOM 762 N N . GLY A 1 101 ? 6.015 -12.189 -1.569 1.00 81.75 101 GLY A N 1
ATOM 763 C CA . GLY A 1 101 ? 7.106 -11.917 -0.630 1.00 81.75 101 GLY A CA 1
ATOM 764 C C . GLY A 1 101 ? 8.263 -11.103 -1.218 1.00 81.75 101 GLY A C 1
ATOM 765 O O . GLY A 1 101 ? 9.312 -11.002 -0.590 1.00 81.75 101 GLY A O 1
ATOM 766 N N . ALA A 1 102 ? 8.091 -10.503 -2.400 1.00 84.25 102 ALA A N 1
ATOM 767 C CA . ALA A 1 102 ? 9.131 -9.708 -3.059 1.00 84.25 102 ALA A CA 1
ATOM 768 C C . ALA A 1 102 ? 9.318 -8.314 -2.439 1.00 84.25 102 ALA A C 1
ATOM 770 O O . ALA A 1 102 ? 10.358 -7.683 -2.611 1.00 84.25 102 ALA A O 1
ATOM 771 N N . ILE A 1 103 ? 8.303 -7.819 -1.732 1.00 87.00 103 ILE A N 1
ATOM 772 C CA . ILE A 1 103 ? 8.343 -6.564 -0.985 1.00 87.00 103 ILE A CA 1
ATOM 773 C C . ILE A 1 103 ? 7.588 -6.743 0.331 1.00 87.00 103 ILE A C 1
ATOM 775 O O . ILE A 1 103 ? 6.500 -7.314 0.366 1.00 87.00 103 ILE A O 1
ATOM 779 N N . SER A 1 104 ? 8.168 -6.251 1.425 1.00 89.38 104 SER A N 1
ATOM 780 C CA . SER A 1 104 ? 7.535 -6.332 2.741 1.00 89.38 104 SER A CA 1
ATOM 781 C C . SER A 1 104 ? 6.339 -5.385 2.855 1.00 89.38 104 SER A C 1
ATOM 783 O O . SER A 1 104 ? 6.417 -4.222 2.433 1.00 89.38 104 SER A O 1
ATOM 785 N N . ALA A 1 105 ? 5.289 -5.879 3.531 1.00 89.62 105 ALA A N 1
ATOM 786 C CA . ALA A 1 105 ? 4.128 -5.129 4.017 1.00 89.62 105 ALA A CA 1
ATOM 787 C C . ALA A 1 105 ? 4.516 -3.789 4.660 1.00 89.62 105 ALA A C 1
ATOM 789 O O . ALA A 1 105 ? 3.818 -2.801 4.478 1.00 89.62 105 ALA A O 1
ATOM 790 N N . ASN A 1 106 ? 5.655 -3.735 5.351 1.00 88.19 106 ASN A N 1
ATOM 791 C CA . ASN A 1 106 ? 6.022 -2.606 6.210 1.00 88.19 106 ASN A CA 1
ATOM 792 C C . ASN A 1 106 ? 6.897 -1.557 5.501 1.00 88.19 106 ASN A C 1
ATOM 794 O O . ASN A 1 106 ? 7.496 -0.684 6.132 1.00 88.19 106 ASN A O 1
ATOM 798 N N . THR A 1 107 ? 7.011 -1.637 4.173 1.00 88.31 107 THR A N 1
ATOM 799 C CA . THR A 1 107 ? 7.733 -0.634 3.383 1.00 88.31 107 THR A CA 1
ATOM 800 C C . THR A 1 107 ? 6.849 0.578 3.080 1.00 88.31 107 THR A C 1
ATOM 802 O O . THR A 1 107 ? 5.673 0.456 2.737 1.00 88.31 107 THR A O 1
ATOM 805 N N . LYS A 1 108 ? 7.438 1.783 3.107 1.00 88.94 108 LYS A N 1
ATOM 806 C CA . LYS A 1 108 ? 6.726 3.039 2.783 1.00 88.94 108 LYS A CA 1
ATOM 807 C C . LYS A 1 108 ? 6.086 3.030 1.390 1.00 88.94 108 LYS A C 1
ATOM 809 O O . LYS A 1 108 ? 5.021 3.618 1.185 1.00 88.94 108 LYS A O 1
ATOM 814 N N . VAL A 1 109 ? 6.742 2.381 0.429 1.00 90.38 109 VAL A N 1
ATOM 815 C CA . VAL A 1 109 ? 6.224 2.262 -0.937 1.00 90.38 109 VAL A CA 1
ATOM 816 C C . VAL A 1 109 ? 4.941 1.443 -0.944 1.00 90.38 109 VAL A C 1
ATOM 818 O O . VAL A 1 109 ? 3.946 1.866 -1.529 1.00 90.38 109 VAL A O 1
ATOM 821 N N . LEU A 1 110 ? 4.925 0.313 -0.241 1.00 92.94 110 LEU A N 1
ATOM 822 C CA . LEU A 1 110 ? 3.752 -0.538 -0.205 1.00 92.94 110 LEU A CA 1
ATOM 823 C C . LEU A 1 110 ? 2.611 0.062 0.625 1.00 92.94 110 LEU A C 1
ATOM 825 O O . LEU A 1 110 ? 1.459 -0.048 0.219 1.00 92.94 110 LEU A O 1
ATOM 829 N N . HIS A 1 111 ? 2.910 0.784 1.708 1.00 92.81 111 HIS A N 1
ATOM 830 C CA . HIS A 1 111 ? 1.918 1.605 2.417 1.00 92.81 111 HIS A CA 1
ATOM 831 C C . HIS A 1 111 ? 1.176 2.537 1.441 1.00 92.81 111 HIS A C 1
ATOM 833 O O . HIS A 1 111 ? -0.056 2.614 1.424 1.00 92.81 111 HIS A O 1
ATOM 839 N N . SER A 1 112 ? 1.936 3.204 0.567 1.00 90.31 112 SER A N 1
ATOM 840 C CA . SER A 1 112 ? 1.391 4.107 -0.451 1.00 90.31 112 SER A CA 1
ATOM 841 C C . SER A 1 112 ? 0.578 3.354 -1.510 1.00 90.31 112 SER A C 1
ATOM 843 O O . SER A 1 112 ? -0.536 3.767 -1.833 1.00 90.31 112 SER A O 1
ATOM 845 N N . ALA A 1 113 ? 1.094 2.227 -2.008 1.00 92.31 113 ALA A N 1
ATOM 846 C CA . ALA A 1 113 ? 0.417 1.390 -2.997 1.00 92.31 113 ALA A CA 1
ATOM 847 C C . ALA A 1 113 ? -0.930 0.858 -2.481 1.00 92.31 113 ALA A C 1
ATOM 849 O O . ALA A 1 113 ? -1.964 1.069 -3.108 1.00 92.31 113 ALA A O 1
ATOM 850 N N . VAL A 1 114 ? -0.946 0.240 -1.299 1.00 93.69 114 VAL A N 1
ATOM 851 C CA . VAL A 1 114 ? -2.166 -0.327 -0.702 1.00 93.69 114 VAL A CA 1
ATOM 852 C C . VAL A 1 114 ? -3.190 0.757 -0.408 1.00 93.69 114 VAL A C 1
ATOM 854 O O . VAL A 1 114 ? -4.380 0.573 -0.664 1.00 93.69 114 VAL A O 1
ATOM 857 N N . SER A 1 115 ? -2.737 1.913 0.085 1.00 90.81 115 SER A N 1
ATOM 858 C CA . SER A 1 115 ? -3.623 3.056 0.293 1.00 90.81 115 SER A CA 1
ATOM 859 C C . SER A 1 115 ? -4.334 3.438 -0.999 1.00 90.81 115 SER A C 1
ATOM 861 O O . SER A 1 115 ? -5.554 3.590 -0.988 1.00 90.81 115 SER A O 1
ATOM 863 N N . ARG A 1 116 ? -3.598 3.491 -2.115 1.00 89.94 116 ARG A N 1
ATOM 864 C CA . ARG A 1 116 ? -4.151 3.826 -3.425 1.00 89.94 116 ARG A CA 1
ATOM 865 C C . ARG A 1 116 ? -5.152 2.797 -3.939 1.00 89.94 116 ARG A C 1
ATOM 867 O O . ARG A 1 116 ? -6.197 3.196 -4.445 1.00 89.94 116 ARG A O 1
ATOM 874 N N . VAL A 1 117 ? -4.855 1.505 -3.806 1.00 90.44 117 VAL A N 1
ATOM 875 C CA . VAL A 1 117 ? -5.769 0.437 -4.243 1.00 90.44 117 VAL A CA 1
ATOM 876 C C . VAL A 1 117 ? -7.084 0.499 -3.468 1.00 90.44 117 VAL A C 1
ATOM 878 O O . VAL A 1 117 ? -8.155 0.460 -4.071 1.00 90.44 117 VAL A O 1
ATOM 881 N N . ILE A 1 118 ? -7.020 0.690 -2.147 1.00 89.31 118 ILE A N 1
ATOM 882 C CA . ILE A 1 118 ? -8.218 0.861 -1.316 1.00 89.31 118 ILE A CA 1
ATOM 883 C C . ILE A 1 118 ? -8.970 2.140 -1.701 1.00 89.31 118 ILE A C 1
ATOM 885 O O . ILE A 1 118 ? -10.188 2.107 -1.856 1.00 89.31 118 ILE A O 1
ATOM 889 N N . ASP A 1 119 ? -8.271 3.262 -1.894 1.00 87.44 119 ASP A N 1
ATOM 890 C CA . ASP A 1 119 ? -8.900 4.534 -2.266 1.00 87.44 119 ASP A CA 1
ATOM 891 C C . ASP A 1 119 ? -9.642 4.431 -3.600 1.00 87.44 119 ASP A C 1
ATOM 893 O O . ASP A 1 119 ? -10.783 4.881 -3.702 1.00 87.44 119 ASP A O 1
ATOM 897 N N . LYS A 1 120 ? -9.022 3.797 -4.600 1.00 85.31 120 LYS A N 1
ATOM 898 C CA . LYS A 1 120 ? -9.638 3.527 -5.900 1.00 85.31 120 LYS A CA 1
ATOM 899 C C . LYS A 1 120 ? -10.868 2.631 -5.756 1.00 85.31 120 LYS A C 1
ATOM 901 O O . LYS A 1 120 ? -11.923 2.976 -6.277 1.00 85.31 120 LYS A O 1
ATOM 906 N N . ALA A 1 121 ? -10.758 1.525 -5.018 1.00 81.38 121 ALA A N 1
ATOM 907 C CA . ALA A 1 121 ? -11.882 0.620 -4.791 1.00 81.38 121 ALA A CA 1
ATOM 908 C C . ALA A 1 121 ? -13.072 1.338 -4.133 1.00 81.38 121 ALA A C 1
ATOM 910 O O . ALA A 1 121 ? -14.207 1.146 -4.558 1.00 81.38 121 ALA A O 1
ATOM 911 N N . LEU A 1 122 ? -12.825 2.220 -3.160 1.00 79.50 122 LEU A N 1
ATOM 912 C CA . LEU A 1 122 ? -13.874 3.027 -2.529 1.00 79.50 122 LEU A CA 1
ATOM 913 C C . LEU A 1 122 ? -14.504 4.041 -3.494 1.00 79.50 122 LEU A C 1
ATOM 915 O O . LEU A 1 122 ? -15.723 4.182 -3.503 1.00 79.50 122 LEU A O 1
ATOM 919 N N . LEU A 1 123 ? -13.700 4.724 -4.316 1.00 81.12 123 LEU A N 1
ATOM 920 C CA . LEU A 1 123 ? -14.201 5.663 -5.331 1.00 81.12 123 LEU A CA 1
ATOM 921 C C . LEU A 1 123 ? -15.069 4.973 -6.389 1.00 81.12 123 LEU A C 1
ATOM 923 O O . LEU A 1 123 ? -16.022 5.563 -6.888 1.00 81.12 123 LEU A O 1
ATOM 927 N N . GLU A 1 124 ? -14.739 3.730 -6.722 1.00 81.06 124 GLU A N 1
ATOM 928 C CA . GLU A 1 124 ? -15.448 2.918 -7.711 1.00 81.06 124 GLU A CA 1
ATOM 929 C C . GLU A 1 124 ? -16.588 2.083 -7.084 1.00 81.06 124 GLU A C 1
ATOM 931 O O . GLU A 1 124 ? -17.168 1.234 -7.755 1.00 81.06 124 GLU A O 1
ATOM 936 N N . GLY A 1 125 ? -16.917 2.302 -5.802 1.00 75.62 125 GLY A N 1
ATOM 937 C CA . GLY A 1 125 ? -18.022 1.635 -5.098 1.00 75.62 125 GLY A CA 1
ATOM 938 C C . GLY A 1 125 ? -17.762 0.173 -4.708 1.00 75.62 125 GLY A C 1
ATOM 939 O O . GLY A 1 125 ? -18.652 -0.506 -4.196 1.00 75.62 125 GLY A O 1
ATOM 940 N N . ARG A 1 126 ? -16.540 -0.337 -4.892 1.00 79.38 126 ARG A N 1
ATOM 941 C CA . ARG A 1 126 ? -16.135 -1.708 -4.538 1.00 79.38 126 ARG A CA 1
ATOM 942 C C . ARG A 1 126 ? -15.732 -1.815 -3.068 1.00 79.38 126 ARG A C 1
ATOM 944 O O . ARG A 1 126 ? -14.607 -2.173 -2.717 1.00 79.38 126 ARG A O 1
ATOM 951 N N . HIS A 1 127 ? -16.682 -1.521 -2.184 1.00 79.88 127 HIS A N 1
ATOM 952 C CA . HIS A 1 127 ? -16.466 -1.513 -0.733 1.00 79.88 127 HIS A CA 1
ATOM 953 C C . HIS A 1 127 ? -16.056 -2.884 -0.169 1.00 79.88 127 HIS A C 1
ATOM 955 O O . HIS A 1 127 ? -15.259 -2.942 0.766 1.00 79.88 127 HIS A O 1
ATOM 961 N N . LEU A 1 128 ? -16.538 -3.991 -0.749 1.00 79.19 128 LEU A N 1
ATOM 962 C CA . LEU A 1 128 ? -16.152 -5.343 -0.319 1.00 79.19 128 LEU A CA 1
ATOM 963 C C . LEU A 1 128 ? -14.669 -5.635 -0.584 1.00 79.19 128 LEU A C 1
ATOM 965 O O . LEU A 1 128 ? -13.989 -6.172 0.288 1.00 79.19 128 LEU A O 1
ATOM 969 N N . GLU A 1 129 ? -14.147 -5.233 -1.744 1.00 80.31 129 GLU A N 1
ATOM 970 C CA . GLU A 1 129 ? -12.725 -5.390 -2.076 1.00 80.31 129 GLU A CA 1
ATOM 971 C C . GLU A 1 129 ? -11.840 -4.499 -1.200 1.00 80.31 129 GLU A C 1
ATOM 973 O O . GLU A 1 129 ? -10.803 -4.944 -0.698 1.00 80.31 129 GLU A O 1
ATOM 978 N N . ALA A 1 130 ? -12.269 -3.252 -0.975 1.00 81.06 130 ALA A N 1
ATOM 979 C CA . ALA A 1 130 ? -11.595 -2.317 -0.081 1.00 81.06 130 ALA A CA 1
ATOM 980 C C . ALA A 1 130 ? -11.494 -2.883 1.344 1.00 81.06 130 ALA A C 1
ATOM 982 O O . ALA A 1 130 ? -10.413 -2.883 1.942 1.00 81.06 130 ALA A O 1
ATOM 983 N N . ARG A 1 131 ? -12.602 -3.431 1.861 1.00 85.38 131 ARG A N 1
ATOM 984 C CA . ARG A 1 131 ? -12.652 -4.094 3.166 1.00 85.38 131 ARG A CA 1
ATOM 985 C C . ARG A 1 131 ? -11.743 -5.317 3.213 1.00 85.38 131 ARG A C 1
ATOM 987 O O . ARG A 1 131 ? -10.881 -5.376 4.082 1.00 85.38 131 ARG A O 1
ATOM 994 N N . ALA A 1 132 ? -11.881 -6.249 2.271 1.00 84.50 132 ALA A N 1
ATOM 995 C CA . ALA A 1 132 ? -11.079 -7.471 2.241 1.00 84.50 132 ALA A CA 1
ATOM 996 C C . ALA A 1 132 ? -9.572 -7.171 2.178 1.00 84.50 132 ALA A C 1
ATOM 998 O O . ALA A 1 132 ? -8.770 -7.817 2.853 1.00 84.50 132 ALA A O 1
ATOM 999 N N . THR A 1 133 ? -9.180 -6.149 1.412 1.00 88.06 133 THR A N 1
ATOM 1000 C CA . THR A 1 133 ? -7.789 -5.689 1.346 1.00 88.06 133 THR A CA 1
ATOM 1001 C C . THR A 1 133 ? -7.327 -5.117 2.687 1.00 88.06 133 THR A C 1
ATOM 1003 O O . THR A 1 133 ? -6.260 -5.493 3.173 1.00 88.06 133 THR A O 1
ATOM 1006 N N . SER A 1 134 ? -8.133 -4.251 3.309 1.00 91.94 134 SER A N 1
ATOM 1007 C CA . SER A 1 134 ? -7.848 -3.677 4.630 1.00 91.94 134 SER A CA 1
ATOM 1008 C C . SER A 1 134 ? -7.685 -4.766 5.701 1.00 91.94 134 SER A C 1
ATOM 1010 O O . SER A 1 134 ? -6.700 -4.765 6.441 1.00 91.94 134 SER A O 1
ATOM 1012 N N . ASP A 1 135 ? -8.603 -5.734 5.740 1.00 91.12 135 ASP A N 1
ATOM 1013 C CA . ASP A 1 135 ? -8.600 -6.846 6.696 1.00 91.12 135 ASP A CA 1
ATOM 1014 C C . ASP A 1 135 ? -7.391 -7.765 6.502 1.00 91.12 135 ASP A C 1
ATOM 1016 O O . ASP A 1 135 ? -6.760 -8.165 7.479 1.00 91.12 135 ASP A O 1
ATOM 1020 N N . ARG A 1 136 ? -7.004 -8.053 5.250 1.00 93.38 136 ARG A N 1
ATOM 1021 C CA . ARG A 1 136 ? -5.813 -8.860 4.942 1.00 93.38 136 ARG A CA 1
ATOM 1022 C C . ARG A 1 136 ? -4.547 -8.242 5.524 1.00 93.38 136 ARG A C 1
ATOM 1024 O O . ARG A 1 136 ? -3.753 -8.949 6.144 1.00 93.38 136 ARG A O 1
ATOM 1031 N N . PHE A 1 137 ? -4.334 -6.947 5.295 1.00 93.06 137 PHE A N 1
ATOM 1032 C CA . PHE A 1 137 ? -3.111 -6.280 5.740 1.00 93.06 137 PHE A CA 1
ATOM 1033 C C . PHE A 1 137 ? -3.038 -6.165 7.259 1.00 93.06 137 PHE A C 1
ATOM 1035 O O . PHE A 1 137 ? -1.972 -6.431 7.815 1.00 93.06 137 PHE A O 1
ATOM 1042 N N . LEU A 1 138 ? -4.158 -5.874 7.931 1.00 93.50 138 LEU A N 1
ATOM 1043 C CA . LEU A 1 138 ? -4.207 -5.914 9.391 1.00 93.50 138 LEU A CA 1
ATOM 1044 C C . LEU A 1 138 ? -3.991 -7.338 9.924 1.00 93.50 138 LEU A C 1
ATOM 1046 O O . LEU A 1 138 ? -3.187 -7.532 10.828 1.00 93.50 138 LEU A O 1
ATOM 1050 N N . GLY A 1 139 ? -4.670 -8.340 9.359 1.00 89.88 139 GLY A N 1
ATOM 1051 C CA . GLY A 1 139 ? -4.583 -9.730 9.815 1.00 89.88 139 GLY A CA 1
ATOM 1052 C C . GLY A 1 139 ? -3.175 -10.316 9.698 1.00 89.88 139 GLY A C 1
ATOM 1053 O O . GLY A 1 139 ? -2.741 -11.051 10.582 1.00 89.88 139 GLY A O 1
ATOM 1054 N N . LYS A 1 140 ? -2.434 -9.950 8.645 1.00 89.25 140 LYS A N 1
ATOM 1055 C CA . LYS A 1 140 ? -1.021 -10.325 8.482 1.00 89.25 140 LYS A CA 1
ATOM 1056 C C . LYS A 1 140 ? -0.063 -9.498 9.352 1.00 89.25 140 LYS A C 1
ATOM 1058 O O . LYS A 1 140 ? 1.009 -9.991 9.684 1.00 89.25 140 LYS A O 1
ATOM 1063 N N . ASN A 1 141 ? -0.429 -8.268 9.722 1.00 90.19 141 ASN A N 1
ATOM 1064 C CA . ASN A 1 141 ? 0.433 -7.328 10.452 1.00 90.19 141 ASN A CA 1
ATOM 1065 C C . ASN A 1 141 ? -0.283 -6.721 11.676 1.00 90.19 141 ASN A C 1
ATOM 1067 O O . ASN A 1 141 ? -0.399 -5.497 11.785 1.00 90.19 141 ASN A O 1
ATOM 1071 N N . PRO A 1 142 ? -0.757 -7.542 12.631 1.00 90.56 142 PRO A N 1
ATOM 1072 C CA . PRO A 1 142 ? -1.676 -7.085 13.676 1.00 90.56 142 PRO A CA 1
ATOM 1073 C C . PRO A 1 142 ? -1.047 -6.107 14.674 1.00 90.56 142 PRO A C 1
ATOM 1075 O O . PRO A 1 142 ? -1.763 -5.342 15.315 1.00 90.56 142 PRO A O 1
ATOM 1078 N N . ASN A 1 143 ? 0.282 -6.122 14.809 1.00 88.94 143 ASN A N 1
ATOM 1079 C CA . ASN A 1 143 ? 1.013 -5.278 15.757 1.00 88.94 143 ASN A CA 1
ATOM 1080 C C . ASN A 1 143 ? 1.577 -4.002 15.115 1.00 88.94 143 ASN A C 1
ATOM 1082 O O . ASN A 1 143 ? 1.996 -3.086 15.827 1.00 88.94 143 ASN A O 1
ATOM 1086 N N . ASP A 1 144 ? 1.570 -3.908 13.785 1.00 91.44 144 ASP A N 1
ATOM 1087 C CA . ASP A 1 144 ? 2.059 -2.723 13.093 1.00 91.44 144 ASP A CA 1
ATOM 1088 C C . ASP A 1 144 ? 1.069 -1.566 13.294 1.00 91.44 144 ASP A C 1
ATOM 1090 O O . ASP A 1 144 ? -0.143 -1.701 13.090 1.00 91.44 144 ASP A O 1
ATOM 1094 N N . LEU A 1 145 ? 1.569 -0.424 13.771 1.00 93.00 145 LEU A N 1
ATOM 1095 C CA . LEU A 1 145 ? 0.720 0.729 14.051 1.00 93.00 145 LEU A CA 1
ATOM 1096 C C . LEU A 1 145 ? 0.116 1.317 12.772 1.00 93.00 145 LEU A C 1
ATOM 1098 O O . LEU A 1 145 ? -1.051 1.708 12.785 1.00 93.00 145 LEU A O 1
ATOM 1102 N N . TYR A 1 146 ? 0.878 1.365 11.677 1.00 94.44 146 TYR A N 1
ATOM 1103 C CA . TYR A 1 146 ? 0.390 1.892 10.409 1.00 94.44 146 TYR A CA 1
ATOM 1104 C C . TYR A 1 146 ? -0.829 1.099 9.939 1.00 94.44 146 TYR A C 1
ATOM 1106 O O . TYR A 1 146 ? -1.856 1.696 9.616 1.00 94.44 146 TYR A O 1
ATOM 1114 N N . TRP A 1 147 ? -0.757 -0.235 9.973 1.00 95.06 147 TRP A N 1
ATOM 1115 C CA . TRP A 1 147 ? -1.861 -1.083 9.522 1.00 95.06 147 TRP A CA 1
ATOM 1116 C C . TRP A 1 147 ? -3.092 -0.994 10.422 1.00 95.06 147 TRP A C 1
ATOM 1118 O O . TRP A 1 147 ? -4.207 -0.949 9.907 1.00 95.06 147 TRP A O 1
ATOM 1128 N N . ARG A 1 148 ? -2.918 -0.872 11.743 1.00 95.56 148 ARG A N 1
ATOM 1129 C CA . ARG A 1 148 ? -4.032 -0.641 12.680 1.00 95.56 148 ARG A CA 1
ATOM 1130 C C . ARG A 1 148 ? -4.721 0.703 12.456 1.00 95.56 148 ARG A C 1
ATOM 1132 O O . ARG A 1 148 ? -5.945 0.760 12.364 1.00 95.56 148 ARG A O 1
ATOM 1139 N N . ILE A 1 149 ? -3.938 1.771 12.313 1.00 94.56 149 ILE A N 1
ATOM 1140 C CA . ILE A 1 149 ? -4.446 3.114 12.018 1.00 94.56 149 ILE A CA 1
ATOM 1141 C C . ILE A 1 149 ? -5.168 3.133 10.666 1.00 94.56 149 ILE A C 1
ATOM 1143 O O . ILE A 1 149 ? -6.299 3.614 10.564 1.00 94.56 149 ILE A O 1
ATOM 1147 N N . ARG A 1 150 ? -4.539 2.581 9.621 1.00 94.06 150 ARG A N 1
ATOM 1148 C CA . ARG A 1 150 ? -5.104 2.559 8.269 1.00 94.06 150 ARG A CA 1
ATOM 1149 C C . ARG A 1 150 ? -6.388 1.736 8.216 1.00 94.06 150 ARG A C 1
ATOM 1151 O O . ARG A 1 150 ? -7.332 2.151 7.549 1.00 94.06 150 ARG A O 1
ATOM 1158 N N . HIS A 1 151 ? -6.446 0.617 8.936 1.00 94.94 151 HIS A N 1
ATOM 1159 C CA . HIS A 1 151 ? -7.641 -0.219 9.038 1.00 94.94 151 HIS A CA 1
ATOM 1160 C C . HIS A 1 151 ? -8.822 0.539 9.644 1.00 94.94 151 HIS A C 1
ATOM 1162 O O . HIS A 1 151 ? -9.864 0.641 8.996 1.00 94.94 151 HIS A O 1
ATOM 1168 N N . ALA A 1 152 ? -8.627 1.167 10.809 1.00 92.19 152 ALA A N 1
ATOM 1169 C CA . ALA A 1 152 ? -9.654 1.983 11.454 1.00 92.19 152 ALA A CA 1
ATOM 1170 C C . ALA A 1 152 ? -10.140 3.116 10.534 1.00 92.19 152 ALA A C 1
ATOM 1172 O O . ALA A 1 152 ? -11.343 3.296 10.337 1.00 92.19 152 ALA A O 1
ATOM 1173 N N . TYR A 1 153 ? -9.208 3.833 9.903 1.00 91.62 153 TYR A N 1
ATOM 1174 C CA . TYR A 1 153 ? -9.525 4.911 8.969 1.00 91.62 153 TYR A CA 1
ATOM 1175 C C . TYR A 1 153 ? -10.351 4.439 7.761 1.00 91.62 153 TYR A C 1
ATOM 1177 O O . TYR A 1 153 ? -11.320 5.088 7.365 1.00 91.62 153 TYR A O 1
ATOM 1185 N N . ASN A 1 154 ? -10.007 3.291 7.176 1.00 89.06 154 ASN A N 1
ATOM 1186 C CA . ASN A 1 154 ? -10.763 2.722 6.063 1.00 89.06 154 ASN A CA 1
ATOM 1187 C C . ASN A 1 154 ? -12.162 2.277 6.502 1.00 89.06 154 ASN A C 1
ATOM 1189 O O . ASN A 1 154 ? -13.127 2.514 5.781 1.00 89.06 154 ASN A O 1
ATOM 1193 N N . TYR A 1 155 ? -12.280 1.676 7.687 1.00 86.94 155 TYR A N 1
ATOM 1194 C CA . TYR A 1 155 ? -13.562 1.280 8.270 1.00 86.94 155 TYR A CA 1
ATOM 1195 C C . TYR A 1 155 ? -14.497 2.472 8.460 1.00 86.94 155 TYR A C 1
ATOM 1197 O O . TYR A 1 155 ? -15.660 2.396 8.061 1.00 86.94 155 TYR A O 1
ATOM 1205 N N . ARG A 1 156 ? -13.962 3.600 8.948 1.00 83.25 156 ARG A N 1
ATOM 1206 C CA . ARG A 1 156 ? -14.697 4.867 9.029 1.00 83.25 156 ARG A CA 1
ATOM 1207 C C . ARG A 1 156 ? -15.202 5.316 7.662 1.00 83.25 156 ARG A C 1
ATOM 1209 O O . ARG A 1 156 ? -16.356 5.689 7.534 1.00 83.25 156 ARG A O 1
ATOM 1216 N N . ARG A 1 157 ? -14.357 5.272 6.630 1.00 82.94 157 ARG A N 1
ATOM 1217 C CA . ARG A 1 157 ? -14.733 5.681 5.261 1.00 82.94 157 ARG A CA 1
ATOM 1218 C C . ARG A 1 157 ? -15.760 4.771 4.593 1.00 82.94 157 ARG A C 1
ATOM 1220 O O . ARG A 1 157 ? -16.327 5.151 3.575 1.00 82.94 157 ARG A O 1
ATOM 1227 N N . MET A 1 158 ? -15.943 3.569 5.126 1.00 79.56 158 MET A N 1
ATOM 1228 C CA . MET A 1 158 ? -16.945 2.599 4.694 1.00 79.56 158 MET A CA 1
ATOM 1229 C C . MET A 1 158 ? -18.178 2.584 5.613 1.00 79.56 158 MET A C 1
ATOM 1231 O O . MET A 1 158 ? -19.040 1.731 5.425 1.00 79.56 158 MET A O 1
ATOM 1235 N N . ASP A 1 159 ? -18.244 3.475 6.612 1.00 73.56 159 ASP A N 1
ATOM 1236 C CA . ASP A 1 159 ? -19.304 3.547 7.626 1.00 73.56 159 ASP A CA 1
ATOM 1237 C C . ASP A 1 159 ? -19.604 2.193 8.305 1.00 73.56 159 ASP A C 1
ATOM 1239 O O . ASP A 1 159 ? -20.753 1.832 8.575 1.00 73.56 159 ASP A O 1
ATOM 1243 N N . LEU A 1 160 ? -18.554 1.414 8.593 1.00 75.56 160 LEU A N 1
ATOM 1244 C CA . LEU A 1 160 ? -18.688 0.087 9.200 1.00 75.56 160 LEU A CA 1
ATOM 1245 C C . LEU A 1 160 ? -18.899 0.164 10.719 1.00 75.56 160 LEU A C 1
ATOM 1247 O O . LEU A 1 160 ? -18.323 1.006 11.410 1.00 75.56 160 LEU A O 1
ATOM 1251 N N . LEU A 1 161 ? -19.668 -0.787 11.256 1.00 73.81 161 LEU A N 1
ATOM 1252 C CA . LEU A 1 161 ? -20.019 -0.888 12.681 1.00 73.81 161 LEU A CA 1
ATOM 1253 C C . LEU A 1 161 ? -18.815 -0.953 13.626 1.00 73.81 161 LEU A C 1
ATOM 1255 O O . LEU A 1 161 ? -18.852 -0.381 14.715 1.00 73.81 161 LEU A O 1
ATOM 1259 N N . ASP A 1 162 ? -17.740 -1.613 13.204 1.00 78.56 162 ASP A N 1
ATOM 1260 C CA . ASP A 1 162 ? -16.563 -1.819 14.052 1.00 78.56 162 ASP A CA 1
ATOM 1261 C C . ASP A 1 162 ? -15.685 -0.561 14.171 1.00 78.56 162 ASP A C 1
ATOM 1263 O O . ASP A 1 162 ? -14.702 -0.560 14.910 1.00 78.56 162 ASP A O 1
ATOM 1267 N N . THR A 1 163 ? -16.036 0.536 13.486 1.00 82.19 163 THR A N 1
ATOM 1268 C CA . THR A 1 163 ? -15.254 1.783 13.488 1.00 82.19 163 THR A CA 1
ATOM 1269 C C . THR A 1 163 ? -15.031 2.325 14.900 1.00 82.19 163 THR A C 1
ATOM 1271 O O . THR A 1 163 ? -13.898 2.626 15.272 1.00 82.19 163 THR A O 1
ATOM 1274 N N . LEU A 1 164 ? -16.089 2.447 15.709 1.00 82.25 164 LEU A N 1
ATOM 1275 C CA . LEU A 1 164 ? -15.981 3.060 17.035 1.00 82.25 164 LEU A CA 1
ATOM 1276 C C . LEU A 1 164 ? -15.080 2.243 17.989 1.00 82.25 164 LEU A C 1
ATOM 1278 O O . LEU A 1 164 ? -14.160 2.840 18.552 1.00 82.25 164 LEU A O 1
ATOM 1282 N N . PRO A 1 165 ? -15.255 0.912 18.134 1.00 86.44 165 PRO A N 1
ATOM 1283 C CA . PRO A 1 165 ? -14.330 0.082 18.908 1.00 86.44 165 PRO A CA 1
ATOM 1284 C C . PRO A 1 165 ? -12.862 0.205 18.468 1.00 86.44 165 PRO A C 1
ATOM 1286 O O . PRO A 1 165 ? -11.970 0.284 19.312 1.00 86.44 165 PRO A O 1
ATOM 1289 N N . LEU A 1 166 ? -12.594 0.261 17.157 1.00 89.94 166 LEU A N 1
ATOM 1290 C CA . LEU A 1 166 ? -11.229 0.393 16.632 1.00 89.94 166 LEU A CA 1
ATOM 1291 C C . LEU A 1 166 ? -10.586 1.725 17.039 1.00 89.94 166 LEU A C 1
ATOM 1293 O O . LEU A 1 166 ? -9.439 1.754 17.486 1.00 89.94 166 LEU A O 1
ATOM 1297 N N . TYR A 1 167 ? -11.330 2.826 16.929 1.00 90.38 167 TYR A N 1
ATOM 1298 C CA . TYR A 1 167 ? -10.853 4.147 17.336 1.00 90.38 167 TYR A CA 1
ATOM 1299 C C . TYR A 1 167 ? -10.661 4.262 18.853 1.00 90.38 167 TYR A C 1
ATOM 1301 O O . TYR A 1 167 ? -9.701 4.893 19.292 1.00 90.38 167 TYR A O 1
ATOM 1309 N N . GLN A 1 168 ? -11.533 3.644 19.658 1.00 89.12 168 GLN A N 1
ATOM 1310 C CA . GLN A 1 168 ? -11.381 3.601 21.117 1.00 89.12 168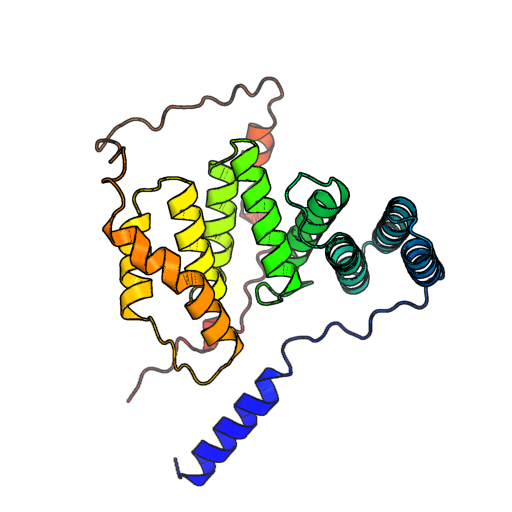 GLN A CA 1
ATOM 1311 C C . GLN A 1 168 ? -10.077 2.910 21.516 1.00 89.12 168 GLN A C 1
ATOM 1313 O O . GLN A 1 168 ? -9.293 3.486 22.267 1.00 89.12 168 GLN A O 1
ATOM 1318 N N . LYS A 1 169 ? -9.789 1.746 20.924 1.00 91.69 169 LYS A N 1
ATOM 1319 C CA . LYS A 1 169 ? -8.527 1.037 21.152 1.00 91.69 169 LYS A CA 1
ATOM 1320 C C . LYS A 1 169 ? -7.309 1.885 20.765 1.00 91.69 169 LYS A C 1
ATOM 1322 O O . LYS A 1 169 ? -6.362 1.996 21.534 1.00 91.69 169 LYS A O 1
ATOM 1327 N N . LEU A 1 170 ? -7.343 2.544 19.603 1.00 93.81 170 LEU A N 1
ATOM 1328 C CA . LEU A 1 170 ? -6.259 3.443 19.182 1.00 93.81 170 LEU A CA 1
ATOM 1329 C C . LEU A 1 170 ? -6.082 4.644 20.123 1.00 93.81 170 LEU A C 1
ATOM 1331 O O . LEU A 1 170 ? -4.966 5.128 20.283 1.00 93.81 170 LEU A O 1
ATOM 1335 N N . LYS A 1 171 ? -7.160 5.127 20.750 1.00 91.94 171 LYS A N 1
ATOM 1336 C CA . LYS A 1 171 ? -7.110 6.221 21.729 1.00 91.94 171 LYS A CA 1
ATOM 1337 C C . LYS A 1 171 ? -6.472 5.785 23.049 1.00 91.94 171 LYS A C 1
ATOM 1339 O O . LYS A 1 171 ? -5.732 6.568 23.634 1.00 91.94 171 LYS A O 1
ATOM 1344 N N . GLU A 1 172 ? -6.740 4.562 23.504 1.00 92.69 172 GLU A N 1
ATOM 1345 C CA . GLU A 1 172 ? -6.109 3.980 24.701 1.00 92.69 172 GLU A CA 1
ATOM 1346 C C . GLU A 1 172 ? -4.594 3.802 24.527 1.00 92.69 172 GLU A C 1
ATOM 1348 O O . GLU A 1 172 ? -3.836 3.954 25.481 1.00 92.69 172 GLU A O 1
ATOM 1353 N N . GLU A 1 173 ? -4.154 3.520 23.302 1.00 92.25 173 GLU A N 1
ATOM 1354 C CA . GLU A 1 173 ? -2.748 3.301 22.945 1.00 92.25 173 GLU A CA 1
ATOM 1355 C C . GLU A 1 173 ? -2.024 4.567 22.445 1.00 92.25 173 GLU A C 1
ATOM 1357 O O . GLU A 1 173 ? -0.853 4.499 22.066 1.00 92.25 173 GLU A O 1
ATOM 1362 N N . TYR A 1 174 ? -2.712 5.711 22.393 1.00 92.62 174 TYR A N 1
ATOM 1363 C CA . TYR A 1 174 ? -2.182 6.949 21.826 1.00 92.62 174 TYR A CA 1
ATOM 1364 C C . TYR A 1 174 ? -0.942 7.435 22.592 1.00 92.62 174 TYR A C 1
ATOM 1366 O O . TYR A 1 174 ? -1.025 7.797 23.766 1.00 92.62 174 TYR A O 1
ATOM 1374 N N . ASP A 1 175 ? 0.197 7.496 21.898 1.00 92.50 175 ASP A N 1
ATOM 1375 C CA . ASP A 1 175 ? 1.494 7.880 22.465 1.00 92.50 175 ASP A CA 1
ATOM 1376 C C . ASP A 1 175 ? 2.187 8.952 21.597 1.00 92.50 175 ASP A C 1
ATOM 1378 O O . ASP A 1 175 ? 2.971 8.628 20.697 1.00 92.50 175 ASP A O 1
ATOM 1382 N N . PRO A 1 176 ? 1.903 10.248 21.820 1.00 89.94 176 PRO A N 1
ATOM 1383 C CA . PRO A 1 176 ? 2.488 11.330 21.026 1.00 89.94 176 PRO A CA 1
ATOM 1384 C C . PRO A 1 176 ? 3.997 11.510 21.255 1.00 89.94 176 PRO A C 1
ATOM 1386 O O . PRO A 1 176 ? 4.679 12.048 20.380 1.00 89.94 176 PRO A O 1
ATOM 1389 N N . ASP A 1 177 ? 4.523 11.041 22.389 1.00 92.81 177 ASP A N 1
ATOM 1390 C CA . ASP A 1 177 ? 5.920 11.212 22.802 1.00 92.81 177 ASP A CA 1
ATOM 1391 C C . ASP A 1 177 ? 6.776 9.963 22.518 1.00 92.81 177 ASP A C 1
ATOM 1393 O O . ASP A 1 177 ? 7.934 9.881 22.939 1.00 92.81 177 ASP A O 1
ATOM 1397 N N . HIS A 1 178 ? 6.235 9.010 21.750 1.00 90.69 178 HIS A N 1
ATOM 1398 C CA . HIS A 1 178 ? 6.892 7.752 21.410 1.00 90.69 178 HIS A CA 1
ATOM 1399 C C . HIS A 1 178 ? 8.332 7.970 20.910 1.00 90.69 178 HIS A C 1
ATOM 1401 O O . HIS A 1 178 ? 8.557 8.835 20.058 1.00 90.69 178 HIS A O 1
ATOM 1407 N N . PRO A 1 179 ? 9.336 7.180 21.339 1.00 89.69 179 PRO A N 1
ATOM 1408 C CA . PRO A 1 179 ? 10.745 7.431 21.015 1.00 89.69 179 PRO A CA 1
ATOM 1409 C C . PRO A 1 179 ? 11.055 7.393 19.509 1.00 89.69 179 PRO A C 1
ATOM 1411 O O . PRO A 1 179 ? 11.919 8.134 19.033 1.00 89.69 179 PRO A O 1
ATOM 1414 N N . HIS A 1 180 ? 10.321 6.590 18.733 1.00 87.56 180 HIS A N 1
ATOM 1415 C CA . HIS A 1 180 ? 10.511 6.478 17.284 1.00 87.56 180 HIS A CA 1
ATOM 1416 C C . HIS A 1 180 ? 9.795 7.602 16.502 1.00 87.56 180 HIS A C 1
ATOM 1418 O O . HIS A 1 180 ? 8.565 7.675 16.558 1.00 87.56 180 HIS A O 1
ATOM 1424 N N . PRO A 1 181 ? 10.520 8.425 15.708 1.00 90.44 181 PRO A N 1
ATOM 1425 C CA . PRO A 1 181 ? 9.923 9.506 14.916 1.00 90.44 181 PRO A CA 1
ATOM 1426 C C . PRO A 1 181 ? 8.804 9.074 13.953 1.00 90.44 181 PRO A C 1
ATOM 1428 O O . PRO A 1 181 ? 7.767 9.733 13.962 1.00 90.44 181 PRO A O 1
ATOM 1431 N N . PRO A 1 182 ? 8.927 7.964 13.191 1.00 86.81 182 PRO A N 1
ATOM 1432 C CA . PRO A 1 182 ? 7.854 7.534 12.290 1.00 86.81 182 PRO A CA 1
ATOM 1433 C C . PRO A 1 182 ? 6.542 7.221 13.020 1.00 86.81 182 PRO A C 1
ATOM 1435 O O . PRO A 1 182 ? 5.462 7.515 12.523 1.00 86.81 182 PRO A O 1
ATOM 1438 N N . THR A 1 183 ? 6.622 6.666 14.231 1.00 88.94 183 THR A N 1
ATOM 1439 C CA . THR A 1 183 ? 5.448 6.411 15.073 1.00 88.94 183 THR A CA 1
ATOM 1440 C C . THR A 1 183 ? 4.771 7.714 15.488 1.00 88.94 183 THR A C 1
ATOM 1442 O O . THR A 1 183 ? 3.550 7.819 15.413 1.00 88.94 183 THR A O 1
ATOM 1445 N N . ARG A 1 184 ? 5.555 8.735 15.862 1.00 92.56 184 ARG A N 1
ATOM 1446 C CA . ARG A 1 184 ? 5.015 10.064 16.186 1.00 92.56 184 ARG A CA 1
ATOM 1447 C C . ARG A 1 184 ? 4.338 10.714 14.983 1.00 92.56 184 ARG A C 1
ATOM 1449 O O . ARG A 1 184 ? 3.285 11.316 15.144 1.00 92.56 184 ARG A O 1
ATOM 1456 N N . GLU A 1 185 ? 4.900 10.567 13.782 1.00 92.38 185 GLU A N 1
ATOM 1457 C CA . GLU A 1 185 ? 4.280 11.059 12.541 1.00 92.38 185 GLU A CA 1
ATOM 1458 C C . GLU A 1 185 ? 2.914 10.403 12.289 1.00 92.38 185 GLU A C 1
ATOM 1460 O O . GLU A 1 185 ? 1.949 11.095 11.965 1.00 92.38 185 GLU A O 1
ATOM 1465 N N . LEU A 1 186 ? 2.806 9.085 12.495 1.00 91.69 186 LEU A N 1
ATOM 1466 C CA . LEU A 1 186 ? 1.536 8.362 12.373 1.00 91.69 186 LEU A CA 1
ATOM 1467 C C . LEU A 1 186 ? 0.506 8.830 13.402 1.00 91.69 186 LEU A C 1
ATOM 1469 O O . LEU A 1 186 ? -0.653 9.061 13.054 1.00 91.69 186 LEU A O 1
ATOM 1473 N N . TRP A 1 187 ? 0.922 9.016 14.656 1.00 94.38 187 TRP A N 1
ATOM 1474 C CA . TRP A 1 187 ? 0.031 9.534 15.689 1.00 94.38 187 TRP A CA 1
ATOM 1475 C C . TRP A 1 187 ? -0.404 10.970 15.427 1.00 94.38 187 TRP A C 1
ATOM 1477 O O . TRP A 1 187 ? -1.582 11.276 15.589 1.00 94.38 187 TRP A O 1
ATOM 1487 N N . ALA A 1 188 ? 0.501 11.832 14.963 1.00 94.00 188 ALA A N 1
ATOM 1488 C CA . ALA A 1 188 ? 0.174 13.199 14.574 1.00 94.00 188 ALA A CA 1
ATOM 1489 C C . ALA A 1 188 ? -0.847 13.233 13.425 1.00 94.00 188 ALA A C 1
ATOM 1491 O O . ALA A 1 188 ? -1.790 14.021 13.466 1.00 94.00 188 ALA A O 1
ATOM 1492 N N . TRP A 1 189 ? -0.704 12.343 12.437 1.00 92.62 189 TRP A N 1
ATOM 1493 C CA . TRP A 1 189 ? -1.675 12.189 11.352 1.00 92.62 189 TRP A CA 1
ATOM 1494 C C . TRP A 1 189 ? -3.048 11.710 11.852 1.00 92.62 189 TRP A C 1
ATOM 1496 O O . TRP A 1 189 ? -4.074 12.229 11.419 1.00 92.62 189 TRP A O 1
ATOM 1506 N N . MET A 1 190 ? -3.077 10.757 12.789 1.00 91.88 190 MET A N 1
ATOM 1507 C CA . MET A 1 190 ? -4.311 10.160 13.318 1.00 91.88 190 MET A CA 1
ATOM 1508 C C . MET A 1 190 ? -4.995 11.022 14.396 1.00 91.88 190 MET A C 1
ATOM 1510 O O . MET A 1 190 ? -6.190 10.889 14.653 1.00 91.88 190 MET A O 1
ATOM 1514 N N . GLN A 1 191 ? -4.270 11.938 15.037 1.00 91.25 191 GLN A N 1
ATOM 1515 C CA . GLN A 1 191 ? -4.788 12.805 16.095 1.00 91.25 191 GLN A CA 1
ATOM 1516 C C . GLN A 1 191 ? -6.080 13.570 15.724 1.00 91.25 191 GLN A C 1
ATOM 1518 O O . GLN A 1 191 ? -7.014 13.553 16.534 1.00 91.25 191 GLN A O 1
ATOM 1523 N N . PRO A 1 192 ? -6.190 14.258 14.566 1.00 89.31 192 PRO A N 1
ATOM 1524 C CA . PRO A 1 192 ? -7.438 14.921 14.183 1.00 89.31 192 PRO A CA 1
ATOM 1525 C C . PRO A 1 192 ? -8.604 13.934 14.028 1.00 89.31 192 PRO A C 1
ATOM 1527 O O . PRO A 1 192 ? -9.716 14.233 14.462 1.00 89.31 192 PRO A O 1
ATOM 1530 N N . GLU A 1 193 ? -8.345 12.740 13.491 1.00 88.06 193 GLU A N 1
ATOM 1531 C CA . GLU A 1 193 ? -9.340 11.677 13.321 1.00 88.06 193 GLU A CA 1
ATOM 1532 C C . GLU A 1 193 ? -9.875 11.174 14.671 1.00 88.06 193 GLU A C 1
ATOM 1534 O O . GLU A 1 193 ? -11.091 11.045 14.845 1.00 88.06 193 GLU A O 1
ATOM 1539 N N . LEU A 1 194 ? -8.985 10.954 15.648 1.00 87.62 194 LEU A N 1
ATOM 1540 C CA . LEU A 1 194 ? -9.348 10.543 17.012 1.00 87.62 194 LEU A CA 1
ATOM 1541 C C . LEU A 1 194 ? -10.157 11.611 17.754 1.00 87.62 194 LEU A C 1
ATOM 1543 O O . LEU A 1 194 ? -11.028 11.266 18.544 1.00 87.62 194 LEU A O 1
ATOM 1547 N N . LYS A 1 195 ? -9.900 12.901 17.509 1.00 85.44 195 LYS A N 1
ATOM 1548 C CA . LYS A 1 195 ? -10.701 13.992 18.091 1.00 85.44 195 LYS A CA 1
ATOM 1549 C C . LYS A 1 195 ? -12.090 14.076 17.456 1.00 85.44 195 LYS A C 1
ATOM 1551 O O . LYS A 1 195 ? -13.068 14.331 18.147 1.00 85.44 195 LYS A O 1
ATOM 1556 N N . ALA A 1 196 ? -12.183 13.852 16.146 1.00 79.81 196 ALA A N 1
ATOM 1557 C CA . ALA A 1 196 ? -13.436 13.964 15.406 1.00 79.81 196 ALA A CA 1
ATOM 1558 C C . ALA A 1 196 ? -14.398 12.783 15.634 1.00 79.81 196 ALA A C 1
ATOM 1560 O O . ALA A 1 196 ? -15.599 12.942 15.433 1.00 79.81 196 ALA A O 1
ATOM 1561 N N . ILE A 1 197 ? -13.903 11.599 16.027 1.00 73.75 197 ILE A N 1
ATOM 1562 C CA . ILE A 1 197 ? -14.750 10.405 16.223 1.00 73.75 197 ILE A CA 1
ATOM 1563 C C . ILE A 1 197 ? -15.813 10.604 17.317 1.00 73.75 197 ILE A C 1
ATOM 1565 O O . ILE A 1 197 ? -16.898 10.042 17.223 1.00 73.75 197 ILE A O 1
ATOM 1569 N N . GLU A 1 198 ? -15.540 11.449 18.318 1.00 63.03 198 GLU A N 1
ATOM 1570 C CA . GLU A 1 198 ? -16.474 11.765 19.413 1.00 63.03 198 GLU A CA 1
ATOM 1571 C C . GLU A 1 198 ? -17.735 12.496 18.932 1.00 63.03 198 GLU A C 1
ATOM 1573 O O . GLU A 1 198 ? -18.739 12.542 19.637 1.00 63.03 198 GLU A O 1
ATOM 1578 N N . GLN A 1 199 ? -17.682 13.060 17.725 1.00 65.19 199 GLN A N 1
ATOM 1579 C CA . GLN A 1 199 ? -18.755 13.835 17.109 1.00 65.19 199 GLN A CA 1
ATOM 1580 C C . GLN A 1 199 ? -19.458 13.071 15.982 1.00 65.19 199 GLN A C 1
ATOM 1582 O O . GLN A 1 199 ? -20.336 13.632 15.325 1.00 65.19 199 GLN A O 1
ATOM 1587 N N . LEU A 1 200 ? -19.070 11.818 15.713 1.00 55.81 200 LEU A N 1
ATOM 1588 C CA . LEU A 1 200 ? -19.704 11.055 14.647 1.00 55.81 200 LEU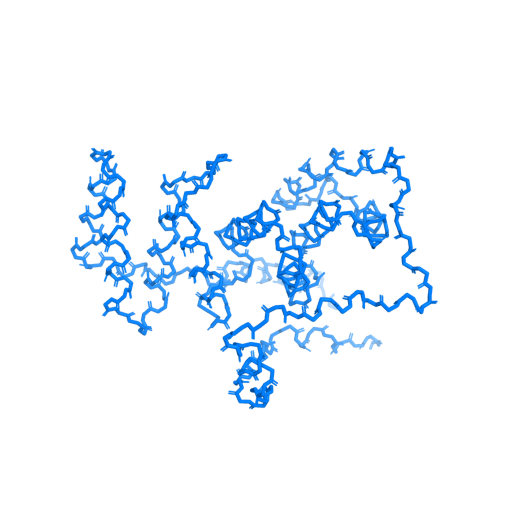 A CA 1
ATOM 1589 C C . LEU A 1 200 ? -21.145 10.678 15.021 1.00 55.81 200 LEU A C 1
ATOM 1591 O O . LEU A 1 200 ? -21.389 10.224 16.144 1.00 55.81 200 LEU A O 1
ATOM 1595 N N . PRO A 1 201 ? -22.101 10.814 14.083 1.00 51.19 201 PRO A N 1
ATOM 1596 C CA . PRO A 1 201 ? -23.425 10.241 14.264 1.00 51.19 201 PRO A CA 1
ATOM 1597 C C . PRO A 1 201 ? -23.302 8.729 14.471 1.00 51.19 201 PRO A C 1
ATOM 1599 O O . PRO A 1 201 ? -22.385 8.089 13.950 1.00 51.19 201 PRO A O 1
ATOM 1602 N N . SER A 1 202 ? -24.226 8.150 15.242 1.00 48.97 202 SER A N 1
ATOM 1603 C CA . SER A 1 202 ? -24.294 6.696 15.39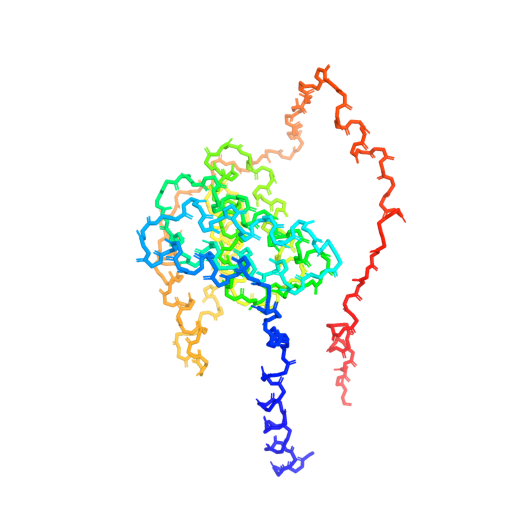3 1.00 48.97 202 SER A CA 1
ATOM 1604 C C . SER A 1 202 ? -24.314 6.031 14.007 1.00 48.97 202 SER A C 1
ATOM 1606 O O . SER A 1 202 ? -24.998 6.550 13.120 1.00 48.97 202 SER A O 1
ATOM 1608 N N . PRO A 1 203 ? -23.583 4.917 13.803 1.00 48.81 203 PRO A N 1
ATOM 1609 C CA . PRO A 1 203 ? -23.574 4.212 12.526 1.00 48.81 203 PRO A CA 1
ATOM 1610 C C . PRO A 1 203 ? -25.006 3.975 12.041 1.00 48.81 203 PRO A C 1
ATOM 1612 O O . PRO A 1 203 ? -25.861 3.573 12.832 1.00 48.81 203 PRO A O 1
ATOM 1615 N N . ILE A 1 204 ? -25.269 4.206 10.752 1.00 46.50 204 ILE A N 1
ATOM 1616 C CA . ILE A 1 204 ? -26.632 4.167 10.189 1.00 46.50 204 ILE A CA 1
ATOM 1617 C C . ILE A 1 204 ? -27.259 2.760 10.308 1.00 46.50 204 ILE A C 1
ATOM 1619 O O . ILE A 1 204 ? -28.477 2.621 10.236 1.00 46.50 204 ILE A O 1
ATOM 1623 N N . TYR A 1 205 ? -26.471 1.714 10.580 1.00 41.81 205 TYR A N 1
ATOM 1624 C CA . TYR A 1 205 ? -26.982 0.350 10.690 1.00 41.81 205 TYR A CA 1
ATOM 1625 C C . TYR A 1 205 ? -26.214 -0.499 11.699 1.00 41.81 205 TYR A C 1
ATOM 1627 O O . TYR A 1 205 ? -25.078 -0.860 11.409 1.00 41.81 205 TYR A O 1
ATOM 1635 N N . PRO A 1 206 ? -26.842 -1.030 12.759 1.00 45.19 206 PRO A N 1
ATOM 1636 C CA . PRO A 1 206 ? -26.759 -2.459 12.983 1.00 45.19 206 PRO A CA 1
ATOM 1637 C C . PRO A 1 206 ? -27.674 -3.136 11.957 1.00 45.19 206 PRO A C 1
ATOM 1639 O O . PRO A 1 206 ? -28.880 -2.898 11.971 1.00 45.19 206 PRO A O 1
ATOM 1642 N N . LEU A 1 207 ? -27.142 -3.978 11.063 1.00 41.22 207 LEU A N 1
ATOM 1643 C CA . LEU A 1 207 ? -28.014 -4.922 10.356 1.00 41.22 207 LEU A CA 1
ATOM 1644 C C . LEU A 1 207 ? -28.721 -5.761 11.437 1.00 41.22 207 LEU A C 1
ATOM 1646 O O . LEU A 1 207 ? -28.027 -6.373 12.258 1.00 41.22 207 LEU A O 1
ATOM 1650 N N . PRO A 1 208 ? -30.066 -5.780 11.499 1.00 36.34 208 PRO A N 1
ATOM 1651 C CA . PRO A 1 208 ? -30.787 -6.634 12.432 1.00 36.34 208 PRO A CA 1
ATOM 1652 C C . PRO A 1 208 ? -30.279 -8.076 12.360 1.00 36.34 208 PRO A C 1
ATOM 1654 O O . PRO A 1 208 ? -29.961 -8.591 11.285 1.00 36.34 208 PRO A O 1
ATOM 1657 N N . LYS A 1 209 ? -30.203 -8.752 13.506 1.00 34.00 209 LYS A N 1
ATOM 1658 C CA . LYS A 1 209 ? -29.794 -10.159 13.577 1.00 34.00 209 LYS A CA 1
ATOM 1659 C C . LYS A 1 209 ? -30.734 -10.991 12.690 1.00 34.00 209 LYS A C 1
ATOM 1661 O O . LYS A 1 209 ? -31.933 -11.020 12.944 1.00 34.00 209 LYS A O 1
ATOM 1666 N N . GLY A 1 210 ? -30.200 -11.633 11.650 1.00 37.84 210 GLY A N 1
ATOM 1667 C CA . GLY A 1 210 ? -31.005 -12.376 10.672 1.00 37.84 210 GLY A CA 1
ATOM 1668 C C . GLY A 1 210 ? -31.483 -11.564 9.466 1.00 37.84 210 GLY A C 1
ATOM 1669 O O . GLY A 1 210 ? -32.270 -12.085 8.683 1.00 37.84 210 GLY A O 1
ATOM 1670 N N . THR A 1 211 ? -30.997 -10.332 9.274 1.00 33.72 211 THR A N 1
ATOM 1671 C CA . THR A 1 211 ? -31.099 -9.680 7.962 1.00 33.72 211 THR A CA 1
ATOM 1672 C C . THR A 1 211 ? -30.342 -10.574 6.991 1.00 33.72 211 THR A C 1
ATOM 1674 O O . THR A 1 211 ? -29.137 -10.764 7.200 1.00 33.72 211 THR A O 1
ATOM 1677 N N . PRO A 1 212 ? -31.000 -11.177 5.984 1.00 35.84 212 PRO A N 1
ATOM 1678 C CA . PRO A 1 212 ? -30.250 -11.809 4.922 1.00 35.84 212 PRO A CA 1
ATOM 1679 C C . PRO A 1 212 ? -29.337 -10.708 4.402 1.00 35.84 212 PRO A C 1
ATOM 1681 O O . PRO A 1 212 ? -29.821 -9.627 4.054 1.00 35.84 212 PRO A O 1
ATOM 1684 N N . LEU A 1 213 ? -28.017 -10.937 4.426 1.00 40.00 213 LEU A N 1
ATOM 1685 C CA . LEU A 1 213 ? -27.133 -10.196 3.533 1.00 40.00 213 LEU A CA 1
ATOM 1686 C C . LEU A 1 213 ? -27.892 -10.181 2.220 1.00 40.00 213 LEU A C 1
ATOM 1688 O O . LEU A 1 213 ? -28.295 -11.264 1.785 1.00 40.00 213 LEU A O 1
ATOM 1692 N N . LEU A 1 214 ? -28.215 -8.991 1.702 1.00 35.84 214 LEU A N 1
ATOM 1693 C CA . LEU A 1 214 ? -28.778 -8.883 0.368 1.00 35.84 214 LEU A CA 1
ATOM 1694 C C . LEU A 1 214 ? -27.893 -9.804 -0.452 1.00 35.84 214 LEU A C 1
ATOM 1696 O O . LEU A 1 214 ? -26.691 -9.559 -0.576 1.00 35.84 214 LEU A O 1
ATOM 1700 N N . LEU A 1 215 ? -28.471 -10.931 -0.868 1.00 37.31 215 LEU A N 1
ATOM 1701 C CA . LEU A 1 215 ? -27.975 -11.699 -1.973 1.00 37.31 215 LEU A CA 1
ATOM 1702 C C . LEU A 1 215 ? -28.007 -10.655 -3.083 1.00 37.31 215 LEU A C 1
ATOM 1704 O O . LEU A 1 215 ? -28.996 -10.501 -3.788 1.00 37.31 215 LEU A O 1
ATOM 1708 N N . MET A 1 216 ? -26.924 -9.887 -3.202 1.00 35.88 216 MET A N 1
ATOM 1709 C CA . MET A 1 216 ? -26.344 -9.686 -4.501 1.00 35.88 216 MET A CA 1
ATOM 1710 C C . MET A 1 216 ? -26.057 -11.110 -4.957 1.00 35.88 216 MET A C 1
ATOM 1712 O O . MET A 1 216 ? -24.970 -11.638 -4.749 1.00 35.88 216 MET A O 1
ATOM 1716 N N . GLU A 1 217 ? -27.095 -11.772 -5.481 1.00 37.47 217 GLU A N 1
ATOM 1717 C CA . GLU A 1 217 ? -26.887 -12.630 -6.624 1.00 37.47 217 GLU A CA 1
ATOM 1718 C C . GLU A 1 217 ? -26.014 -11.771 -7.532 1.00 37.47 217 GLU A C 1
ATOM 1720 O O . GLU A 1 217 ? -26.431 -10.665 -7.905 1.00 37.47 217 GLU A O 1
ATOM 1725 N N . PRO A 1 218 ? -24.744 -12.151 -7.727 1.00 44.44 218 PRO A N 1
ATOM 1726 C CA . PRO A 1 218 ? -23.954 -11.441 -8.690 1.00 44.44 218 PRO A CA 1
ATOM 1727 C C . PRO A 1 218 ? -24.717 -11.628 -9.993 1.00 44.44 218 PRO A C 1
ATOM 1729 O O . PRO A 1 218 ? -25.031 -12.755 -10.379 1.00 44.44 218 PRO A O 1
ATOM 1732 N N . ASP A 1 219 ? -25.059 -10.517 -10.632 1.00 44.22 219 A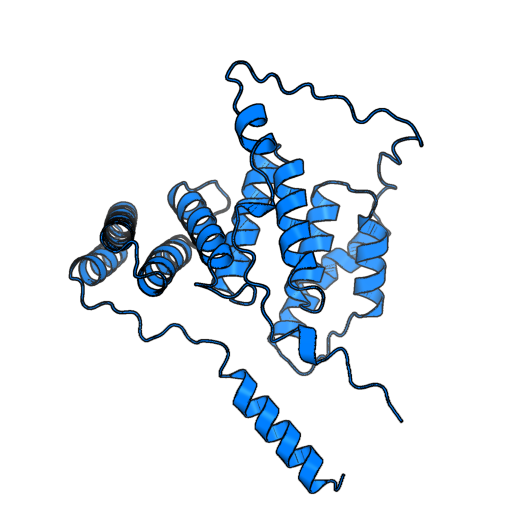SP A N 1
ATOM 1733 C CA . ASP A 1 219 ? -25.264 -10.522 -12.067 1.00 44.22 219 ASP A CA 1
ATOM 1734 C C . ASP A 1 219 ? -23.925 -11.045 -12.626 1.00 44.22 219 ASP A C 1
ATOM 1736 O O . ASP A 1 219 ? -22.949 -10.304 -12.738 1.00 44.22 219 ASP A O 1
ATOM 1740 N N . ASP A 1 220 ? -23.839 -12.368 -12.806 1.00 46.59 220 ASP A N 1
ATOM 1741 C CA . ASP A 1 220 ? -22.686 -13.136 -13.293 1.00 46.59 220 ASP A CA 1
ATOM 1742 C C . ASP A 1 220 ? -23.035 -13.661 -14.694 1.00 46.59 220 ASP A C 1
ATOM 1744 O O . ASP A 1 220 ? -23.195 -14.871 -14.887 1.00 46.59 220 ASP A O 1
ATOM 1748 N N . PRO A 1 221 ? -23.253 -12.767 -15.682 1.00 47.75 221 PRO A N 1
ATOM 1749 C CA . PRO A 1 221 ? -23.629 -13.168 -17.033 1.00 47.75 221 PRO A CA 1
ATOM 1750 C C . PRO A 1 221 ? -22.531 -13.993 -17.725 1.00 47.75 221 PRO A C 1
ATOM 1752 O O . PRO A 1 221 ? -22.801 -14.646 -18.732 1.00 47.75 221 PRO A O 1
ATOM 1755 N N . ASP A 1 222 ? -21.306 -13.977 -17.196 1.00 51.47 222 ASP A N 1
ATOM 1756 C CA . ASP A 1 222 ? -20.103 -14.607 -17.734 1.00 51.47 222 ASP A CA 1
ATOM 1757 C C . ASP A 1 222 ? -19.520 -15.745 -16.868 1.00 51.47 222 ASP A C 1
ATOM 1759 O O . ASP A 1 222 ? -18.576 -16.412 -17.295 1.00 51.47 222 ASP A O 1
ATOM 1763 N N . GLY A 1 223 ? -20.107 -16.054 -15.706 1.00 42.22 223 GLY A N 1
ATOM 1764 C CA . GLY A 1 223 ? -19.752 -17.227 -14.892 1.00 42.22 223 GLY A CA 1
ATOM 1765 C C . GLY A 1 223 ? -18.392 -17.142 -14.185 1.00 42.22 223 GLY A C 1
ATOM 1766 O O . GLY A 1 223 ? -17.841 -18.172 -13.776 1.00 42.22 223 GLY A O 1
ATOM 1767 N N . TYR A 1 224 ? -17.813 -15.945 -14.062 1.00 49.53 224 TYR A N 1
ATOM 1768 C CA . TYR A 1 224 ? -16.452 -15.740 -13.562 1.00 49.53 224 TYR A CA 1
ATOM 1769 C C . TYR A 1 224 ? -16.330 -16.092 -12.074 1.00 49.53 224 TYR A C 1
ATOM 1771 O O . TYR A 1 224 ? -15.331 -16.675 -11.639 1.00 49.53 224 TYR A O 1
ATOM 1779 N N . TRP A 1 225 ? -17.375 -15.825 -11.286 1.00 45.12 225 TRP A N 1
ATOM 1780 C CA . TRP A 1 225 ? -17.370 -16.094 -9.847 1.00 45.12 225 TRP A CA 1
ATOM 1781 C C . TRP A 1 225 ? -17.375 -17.587 -9.525 1.00 45.12 225 TRP A C 1
ATOM 1783 O O . TRP A 1 225 ? -16.768 -18.003 -8.537 1.00 45.12 225 TRP A O 1
ATOM 1793 N N . ARG A 1 226 ? -17.956 -18.416 -10.398 1.00 45.59 226 ARG A N 1
ATOM 1794 C CA . ARG A 1 226 ? -17.923 -19.879 -10.258 1.00 45.59 226 ARG A CA 1
ATOM 1795 C C . ARG A 1 226 ? -16.502 -20.433 -10.396 1.00 45.59 226 ARG A C 1
ATOM 1797 O O . ARG A 1 226 ? -16.107 -21.312 -9.643 1.00 45.59 226 ARG A O 1
ATOM 1804 N N . ILE A 1 227 ? -15.695 -19.844 -11.278 1.00 48.56 227 ILE A N 1
ATOM 1805 C CA . ILE A 1 227 ? -14.293 -20.236 -11.502 1.00 48.56 227 ILE A CA 1
ATOM 1806 C C . ILE A 1 227 ? -13.397 -19.833 -10.319 1.00 48.56 227 ILE A C 1
ATOM 1808 O O . ILE A 1 227 ? -12.442 -20.539 -9.994 1.00 48.56 227 ILE A O 1
ATOM 1812 N N . VAL A 1 228 ? -13.698 -18.707 -9.665 1.00 45.62 228 VAL A N 1
ATOM 1813 C CA . VAL A 1 228 ? -12.959 -18.230 -8.485 1.00 45.62 228 VAL A CA 1
ATOM 1814 C C . VAL A 1 228 ? -13.307 -19.048 -7.238 1.00 45.62 228 VAL A C 1
ATOM 1816 O O . VAL A 1 228 ? -12.419 -19.337 -6.439 1.00 45.62 228 VAL A O 1
ATOM 1819 N N . LEU A 1 229 ? -14.573 -19.447 -7.084 1.00 44.78 229 LEU A N 1
ATOM 1820 C CA . LEU A 1 229 ? -15.057 -20.200 -5.921 1.00 44.78 229 LEU A CA 1
ATOM 1821 C C . LEU A 1 229 ? -14.775 -21.711 -5.999 1.00 44.78 229 LEU A C 1
ATOM 1823 O O . LEU A 1 229 ? -14.626 -22.338 -4.954 1.00 44.78 229 LEU A O 1
ATOM 1827 N N . ASP A 1 230 ? -14.634 -22.283 -7.200 1.00 47.19 230 ASP A N 1
ATOM 1828 C CA . ASP A 1 230 ? -14.296 -23.706 -7.385 1.00 47.19 230 ASP A CA 1
ATOM 1829 C C . ASP A 1 230 ? -12.785 -24.004 -7.278 1.00 47.19 230 ASP A C 1
ATOM 1831 O O . ASP A 1 230 ? -12.374 -25.168 -7.323 1.00 47.19 230 ASP A O 1
ATOM 1835 N N . ARG A 1 231 ? -11.921 -22.991 -7.098 1.00 38.09 231 ARG A N 1
ATOM 1836 C CA . ARG A 1 231 ? -10.508 -23.235 -6.770 1.00 38.09 231 ARG A CA 1
ATOM 1837 C C . ARG A 1 231 ? -10.366 -23.552 -5.288 1.00 38.09 231 ARG A C 1
ATOM 1839 O O . ARG A 1 231 ? -10.549 -22.694 -4.428 1.00 38.09 231 ARG A O 1
ATOM 1846 N N . SER A 1 232 ? -9.990 -24.796 -5.002 1.00 35.47 232 SER A N 1
ATOM 1847 C CA . SER A 1 232 ? -9.665 -25.245 -3.654 1.00 35.47 232 SER A CA 1
ATOM 1848 C C . SER A 1 232 ? -8.569 -24.354 -3.047 1.00 35.47 232 SER A C 1
ATOM 1850 O O . SER A 1 232 ? -7.506 -24.199 -3.656 1.00 35.47 232 SER A O 1
ATOM 1852 N N . PRO A 1 233 ? -8.750 -23.825 -1.821 1.00 46.09 233 PRO A N 1
ATOM 1853 C CA . PRO A 1 233 ? -7.690 -23.148 -1.069 1.00 46.09 233 PRO A CA 1
ATOM 1854 C C . PRO A 1 233 ? -6.426 -24.004 -0.874 1.00 46.09 233 PRO A C 1
ATOM 1856 O O . PRO A 1 233 ? -5.386 -23.479 -0.487 1.00 46.09 233 PRO A O 1
ATOM 1859 N N . ALA A 1 234 ? -6.506 -25.315 -1.137 1.00 41.97 234 ALA A N 1
ATOM 1860 C CA . ALA A 1 234 ? -5.383 -26.245 -1.090 1.00 41.97 234 ALA A CA 1
ATOM 1861 C C . ALA A 1 234 ? -4.390 -26.103 -2.264 1.00 41.97 234 ALA A C 1
ATOM 1863 O O . ALA A 1 234 ? -3.270 -26.595 -2.147 1.00 41.97 234 ALA A O 1
ATOM 1864 N N . ASP A 1 235 ? -4.757 -25.422 -3.357 1.00 37.94 235 ASP A N 1
ATOM 1865 C CA . ASP A 1 235 ? -3.915 -25.303 -4.561 1.00 37.94 235 ASP A CA 1
ATOM 1866 C C . ASP A 1 235 ? -3.024 -24.045 -4.578 1.00 37.94 235 ASP A C 1
ATOM 1868 O O . ASP A 1 235 ? -2.261 -23.828 -5.521 1.00 37.94 235 ASP A O 1
ATOM 1872 N N . VAL A 1 236 ? -3.079 -23.207 -3.534 1.00 36.72 236 VAL A N 1
ATOM 1873 C CA . VAL A 1 236 ? -2.187 -22.049 -3.372 1.00 36.72 236 VAL A CA 1
ATOM 1874 C C . VAL A 1 236 ? -1.139 -22.379 -2.303 1.00 36.72 236 VAL A C 1
ATOM 1876 O O . VAL A 1 236 ? -1.496 -22.511 -1.128 1.00 36.72 236 VAL A O 1
ATOM 1879 N N . PRO A 1 237 ? 0.159 -22.506 -2.655 1.00 30.20 237 PRO A N 1
ATOM 1880 C CA . PRO A 1 237 ? 1.205 -22.786 -1.680 1.00 30.20 237 PRO A CA 1
ATOM 1881 C C . PRO A 1 237 ? 1.252 -21.665 -0.639 1.00 30.20 237 PRO A C 1
ATOM 1883 O O . PRO A 1 237 ? 1.685 -20.546 -0.909 1.00 30.20 237 PRO A O 1
ATOM 1886 N N . THR A 1 238 ? 0.773 -21.960 0.566 1.00 35.94 238 THR A N 1
ATOM 1887 C CA . THR A 1 238 ? 0.765 -21.015 1.680 1.00 35.94 238 THR A CA 1
ATOM 1888 C C . THR A 1 238 ? 2.146 -21.039 2.325 1.00 35.94 238 THR A C 1
ATOM 1890 O O . THR A 1 238 ? 2.425 -21.879 3.181 1.00 35.94 238 THR A O 1
ATOM 1893 N N . MET A 1 239 ? 3.046 -20.145 1.914 1.00 32.94 239 MET A N 1
ATOM 1894 C CA . MET A 1 239 ? 4.293 -19.940 2.650 1.00 32.94 239 MET A CA 1
ATOM 1895 C C . MET A 1 239 ? 4.000 -19.015 3.835 1.00 32.94 239 MET A C 1
ATOM 1897 O O . MET A 1 239 ? 3.962 -17.795 3.715 1.00 32.94 239 MET A O 1
ATOM 1901 N N . VAL A 1 240 ? 3.704 -19.630 4.980 1.00 35.28 240 VAL A N 1
ATOM 1902 C CA . VAL A 1 240 ? 3.587 -18.948 6.273 1.00 35.28 240 VAL A CA 1
ATOM 1903 C C . VAL A 1 240 ? 4.963 -18.401 6.641 1.00 35.28 240 VAL A C 1
ATOM 1905 O O . VAL A 1 240 ? 5.925 -19.166 6.732 1.00 35.28 240 VAL A O 1
ATOM 1908 N N . ASP A 1 241 ? 5.054 -17.094 6.867 1.00 31.36 241 ASP A N 1
ATOM 1909 C CA . ASP A 1 241 ? 6.262 -16.458 7.380 1.00 31.36 241 ASP A CA 1
ATOM 1910 C C . ASP A 1 241 ? 6.538 -16.969 8.809 1.00 31.36 241 ASP A C 1
ATOM 1912 O O . ASP A 1 241 ? 5.841 -16.638 9.772 1.00 31.36 241 ASP A O 1
ATOM 1916 N N . ARG A 1 242 ? 7.514 -17.876 8.943 1.00 33.09 242 ARG A N 1
ATOM 1917 C CA . ARG A 1 242 ? 7.824 -18.601 10.191 1.00 33.09 242 ARG A CA 1
ATOM 1918 C C . ARG A 1 242 ? 8.532 -17.740 11.243 1.00 33.09 242 ARG A C 1
ATOM 1920 O O . ARG A 1 242 ? 8.818 -18.240 12.329 1.00 33.09 242 ARG A O 1
ATOM 1927 N N . VAL A 1 243 ? 8.794 -16.462 10.970 1.00 34.91 243 VAL A N 1
ATOM 1928 C CA . VAL A 1 243 ? 9.537 -15.590 11.893 1.00 34.91 243 VAL A CA 1
ATOM 1929 C C . VAL A 1 243 ? 8.622 -14.926 12.936 1.00 34.91 243 VAL A C 1
ATOM 1931 O O . VAL A 1 243 ? 9.043 -14.734 14.074 1.00 34.91 243 VAL A O 1
ATOM 1934 N N . ALA A 1 244 ? 7.340 -14.686 12.631 1.00 33.59 244 ALA A N 1
ATOM 1935 C CA . ALA A 1 244 ? 6.389 -14.113 13.597 1.00 33.59 244 ALA A CA 1
ATOM 1936 C C . ALA A 1 244 ? 5.809 -15.141 14.596 1.00 33.59 244 ALA A C 1
ATOM 1938 O O . ALA A 1 244 ? 5.310 -14.763 15.653 1.00 33.59 244 ALA A O 1
ATOM 1939 N N . ALA A 1 245 ? 5.899 -16.443 14.297 1.00 32.69 245 ALA A N 1
ATOM 1940 C CA . ALA A 1 245 ? 5.368 -17.511 15.152 1.00 32.69 245 ALA A CA 1
ATOM 1941 C C . ALA A 1 245 ? 6.287 -17.885 16.335 1.00 32.69 245 ALA A C 1
ATOM 1943 O O . ALA A 1 245 ? 5.855 -18.589 17.245 1.00 32.69 245 ALA A O 1
ATOM 1944 N N . LEU A 1 246 ? 7.541 -17.414 16.353 1.00 31.64 246 LEU A N 1
ATOM 1945 C CA . LEU A 1 246 ? 8.528 -17.771 17.382 1.00 31.64 246 LEU A CA 1
ATOM 1946 C C . LEU A 1 246 ? 8.550 -16.830 18.599 1.00 31.64 246 LEU A C 1
ATOM 1948 O O . LEU A 1 246 ? 9.227 -17.133 19.578 1.00 31.64 246 LEU A O 1
ATOM 1952 N N . SER A 1 247 ? 7.794 -15.728 18.593 1.00 34.38 247 SER A N 1
ATOM 1953 C CA . SER A 1 247 ? 7.692 -14.811 19.743 1.00 34.38 247 SER A CA 1
ATOM 1954 C C . SER A 1 247 ? 6.495 -15.090 20.664 1.00 34.38 247 SER A C 1
ATOM 1956 O O . SER A 1 247 ? 6.408 -14.503 21.739 1.00 34.38 247 SER A O 1
ATOM 1958 N N . ALA A 1 248 ? 5.596 -16.009 20.288 1.00 36.56 248 ALA A N 1
ATOM 1959 C CA . ALA A 1 248 ? 4.397 -16.346 21.064 1.00 36.56 248 ALA A CA 1
ATOM 1960 C C . ALA A 1 248 ? 4.605 -17.471 22.100 1.00 36.56 248 ALA A C 1
ATOM 1962 O O . ALA A 1 248 ? 3.712 -17.752 22.897 1.00 36.56 248 ALA A O 1
ATOM 1963 N N . THR A 1 249 ? 5.783 -18.098 22.138 1.00 38.53 249 THR A N 1
ATOM 1964 C CA . THR A 1 249 ? 6.132 -19.134 23.124 1.00 38.53 249 THR A CA 1
ATOM 1965 C C . THR A 1 249 ? 7.387 -18.760 23.901 1.00 38.53 249 THR A C 1
ATOM 1967 O O . THR A 1 249 ? 8.416 -19.417 23.800 1.00 38.53 249 THR A O 1
ATOM 1970 N N . GLN A 1 250 ? 7.289 -17.723 24.727 1.00 31.36 250 GLN A N 1
ATOM 1971 C CA . GLN A 1 250 ? 8.032 -17.676 25.987 1.00 31.36 250 GLN A CA 1
ATOM 1972 C C . GLN A 1 250 ? 7.071 -17.273 27.105 1.00 31.36 250 GLN A C 1
ATOM 1974 O O . GLN A 1 250 ? 6.894 -16.111 27.457 1.00 31.36 250 GLN A O 1
ATOM 1979 N N . ILE A 1 251 ? 6.404 -18.309 27.610 1.00 33.25 251 ILE A N 1
ATOM 1980 C CA . ILE A 1 251 ? 5.747 -18.343 28.909 1.00 33.25 251 ILE A CA 1
ATOM 1981 C C . ILE A 1 251 ? 6.833 -18.112 29.972 1.00 33.25 251 ILE A C 1
ATOM 1983 O O . ILE A 1 251 ? 7.818 -18.844 30.019 1.00 33.25 251 ILE A O 1
ATOM 1987 N N . VAL A 1 252 ? 6.640 -17.078 30.789 1.00 30.66 252 VAL A N 1
ATOM 1988 C CA . VAL A 1 252 ? 7.273 -16.861 32.108 1.00 30.66 252 VAL A CA 1
ATOM 1989 C C . VAL A 1 252 ? 6.637 -17.879 33.075 1.00 30.66 252 VAL A C 1
ATOM 1991 O O . VAL A 1 252 ? 5.428 -18.105 32.952 1.00 30.66 252 VAL A O 1
ATOM 1994 N N . PRO A 1 253 ? 7.378 -18.542 33.988 1.00 33.03 253 PRO A N 1
ATOM 1995 C CA . PRO A 1 253 ? 8.331 -17.955 34.945 1.00 33.03 253 PRO A CA 1
ATOM 1996 C C . PRO A 1 253 ? 9.813 -18.131 34.621 1.00 33.03 253 PRO A C 1
ATOM 1998 O O . PRO A 1 253 ? 10.221 -19.266 34.297 1.00 33.03 253 PRO A O 1
#

Radius of gyration: 21.72 Å; chains: 1; bounding box: 56×42×57 Å

Foldseek 3Di:
DDPVVVVVVVVVVVVCVVVPDDQDPQPQPDVLNVVLVVCLVVVNNVSSLVSLVVVCVVCVPPLSSLLVSLLVQCVSVDDDPDDDVSLLVSLVSVVVSVVVVSDPLPDPSNLVSLLVPLVVCVVVVVLVVSLVSLCVSCVLVVPDPSSLLVSLVSCVSSLHQCNVVSLVVCVVVQDCPDPDPVSNVSSVVCVVVSVCSVVDDRRPDPPPDPPPPPPPPPPCVPCVVVVVVPDDPVPDPDPDPVPVVVVVPDDDD

pLDDT: mean 74.09, std 22.1, range [30.2, 96.69]

Secondary structure (DSSP, 8-state):
--HHHHHHHHHHHHHHTT-S---------SHHHHHHHHHHHTT-HHHHHHHHHHHHHT-TT-HHHHHHHHHHHHHHH---SS--HHHHHHHHHHHHHHHTTSS-TTSHHHHHHHHHHHHHHHHTT-HHHHHHHHHHHHHH-TT-HHHHHHHHHHHHHTT-TTHHHHHHHHHHT--TT-SSHHHHHHHHHHHHHHHHGGGPPPPS-PPPTT----------TT-HHHHHHSS-GGGS-----TTGGGSS-----